Protein AF-A0A6I2RGD6-F1 (afdb_monomer_lite)

pLDDT: mean 91.8, std 6.91, range [46.91, 98.62]

Organism: Flavonifractor plautii (NCBI:txid292800)

Foldseek 3Di:
DDWDWDKAFPPDPLADPVLQVQFDQDPVDNRITIWTPVDQLTSPLVVVLSNVVSCVVVVVDDPPDDDSVVSLQLCCVSCCVVSNFDDDDQADQVAGFPDWDDLDRQWIFTQHPVRFTKIKGFLVPVVPFDDPVLVVQWDFHPCCVVVPCVVVSGITIHGPLSVLRVLLSVVVPDPSSVVSPFFPLLLSLVSCCVRPVVVQVVQQVCLVCLVVVPVCVVCVVVVHNDRRHHDPVRHSDHDPVYHNPTGRD

Structure (mmCIF, N/CA/C/O backbone):
data_AF-A0A6I2RGD6-F1
#
_entry.id   AF-A0A6I2RGD6-F1
#
loop_
_atom_site.group_PDB
_atom_site.id
_atom_site.type_symbol
_atom_site.label_atom_id
_atom_site.label_alt_id
_atom_site.label_comp_id
_atom_site.label_asym_id
_atom_site.label_entity_id
_atom_site.label_seq_id
_atom_site.pdbx_PDB_ins_code
_atom_site.Cartn_x
_atom_site.Cartn_y
_atom_site.Cartn_z
_atom_site.occupancy
_atom_site.B_iso_or_equiv
_atom_site.auth_seq_id
_atom_site.auth_comp_id
_atom_site.auth_asym_id
_atom_site.auth_atom_id
_atom_site.pdbx_PDB_model_num
ATOM 1 N N . MET A 1 1 ? 11.627 3.010 30.731 1.00 46.91 1 MET A N 1
ATOM 2 C CA . MET A 1 1 ? 10.535 3.790 30.115 1.00 46.91 1 MET A CA 1
ATOM 3 C C . MET A 1 1 ? 9.251 3.356 30.792 1.00 46.91 1 MET A C 1
ATOM 5 O O . MET A 1 1 ? 9.188 2.201 31.189 1.00 46.91 1 MET A O 1
ATOM 9 N N . ALA A 1 2 ? 8.321 4.274 31.045 1.00 57.28 2 ALA A N 1
ATOM 10 C CA . ALA A 1 2 ? 7.007 3.905 31.560 1.00 57.28 2 ALA A CA 1
ATOM 11 C C . ALA A 1 2 ? 6.174 3.387 30.384 1.00 57.28 2 ALA A C 1
ATOM 13 O O . ALA A 1 2 ? 6.170 4.019 29.331 1.00 57.28 2 ALA A O 1
ATOM 14 N N . ASP A 1 3 ? 5.527 2.242 30.554 1.00 80.44 3 ASP A N 1
ATOM 15 C CA . ASP A 1 3 ? 4.637 1.702 29.534 1.00 80.44 3 ASP A CA 1
ATOM 16 C C . ASP A 1 3 ? 3.295 2.449 29.596 1.00 80.44 3 ASP A C 1
ATOM 18 O O . ASP A 1 3 ? 2.663 2.518 30.654 1.00 80.44 3 ASP A O 1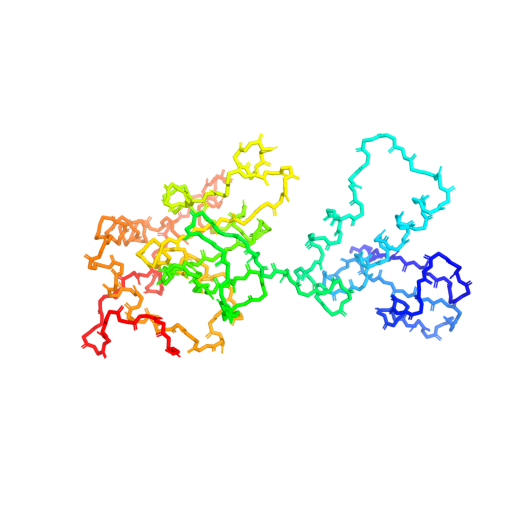
ATOM 22 N N . GLU A 1 4 ? 2.868 3.025 28.473 1.00 87.81 4 GLU A N 1
ATOM 23 C CA . GLU A 1 4 ? 1.604 3.759 28.356 1.00 87.81 4 GLU A CA 1
ATOM 24 C C . GLU A 1 4 ? 0.471 2.831 27.897 1.00 87.81 4 GLU A C 1
ATOM 26 O O . GLU A 1 4 ? 0.648 1.975 27.020 1.00 87.81 4 GLU A O 1
ATOM 31 N N . TYR A 1 5 ? -0.709 2.994 28.505 1.00 89.00 5 TYR A N 1
ATOM 32 C CA . TYR A 1 5 ? -1.876 2.153 28.250 1.00 89.00 5 TYR A CA 1
ATOM 33 C C . TYR A 1 5 ? -3.175 2.955 28.259 1.00 89.00 5 TYR A C 1
ATOM 35 O O . TYR A 1 5 ? -3.368 3.831 29.104 1.00 89.00 5 TYR A O 1
ATOM 43 N N . TYR A 1 6 ? -4.130 2.537 27.426 1.00 91.38 6 TYR A N 1
ATOM 44 C CA . TYR A 1 6 ? -5.541 2.768 27.724 1.00 91.38 6 TYR A CA 1
ATOM 45 C C . TYR A 1 6 ? -6.041 1.701 28.694 1.00 91.38 6 TYR A C 1
ATOM 47 O O . TYR A 1 6 ? -5.800 0.505 28.503 1.00 91.38 6 TYR A O 1
ATOM 55 N N . VAL A 1 7 ? -6.784 2.142 29.709 1.00 91.44 7 VAL A N 1
ATOM 56 C CA . VAL A 1 7 ? -7.497 1.276 30.652 1.00 91.44 7 VAL A CA 1
ATOM 57 C C . VAL A 1 7 ? -8.990 1.449 30.414 1.00 91.44 7 VAL A C 1
ATOM 59 O O . VAL A 1 7 ? -9.525 2.547 30.556 1.00 91.44 7 VAL A O 1
ATOM 62 N N . VAL A 1 8 ? -9.664 0.367 30.035 1.00 92.19 8 VAL A N 1
ATOM 63 C CA . VAL A 1 8 ? -11.095 0.374 29.709 1.00 92.19 8 VAL A CA 1
ATOM 64 C C . VAL A 1 8 ? -11.837 -0.554 30.658 1.00 92.19 8 VAL A C 1
ATOM 66 O O . VAL A 1 8 ? -11.525 -1.741 30.742 1.00 92.19 8 VAL A O 1
ATOM 69 N N . GLU A 1 9 ? -12.862 -0.045 31.338 1.00 92.75 9 GLU A N 1
ATOM 70 C CA . GLU A 1 9 ? -13.806 -0.893 32.070 1.00 92.75 9 GLU A CA 1
ATOM 71 C C . GLU A 1 9 ? -14.647 -1.735 31.102 1.00 92.75 9 GLU A C 1
ATOM 73 O O . GLU A 1 9 ? -15.203 -1.215 30.132 1.00 92.75 9 GLU A O 1
ATOM 78 N N . LYS A 1 10 ? -14.829 -3.028 31.392 1.00 88.56 10 LYS A N 1
ATOM 79 C CA . LYS A 1 10 ? -15.660 -3.934 30.571 1.00 88.56 10 LYS A CA 1
ATOM 80 C C . LYS A 1 10 ? -17.132 -3.518 30.487 1.00 88.56 10 LYS A C 1
ATOM 82 O O . LYS A 1 10 ? -17.842 -3.949 29.585 1.00 88.56 10 LYS A O 1
ATOM 87 N N . SER A 1 11 ? -17.600 -2.707 31.432 1.00 90.75 11 SER A N 1
ATOM 88 C CA . SER A 1 11 ? -18.943 -2.120 31.446 1.00 90.75 11 SER A CA 1
ATOM 89 C C . SER A 1 11 ? -19.058 -0.822 30.647 1.00 90.75 11 SER A C 1
ATOM 91 O O . SER A 1 11 ? -20.161 -0.283 30.556 1.00 90.75 11 SER A O 1
ATOM 93 N N . SER A 1 12 ? -17.957 -0.298 30.096 1.00 90.38 12 SER A N 1
ATOM 94 C CA . SER A 1 12 ? -17.958 0.989 29.403 1.00 90.38 12 SER A CA 1
ATOM 95 C C . SER A 1 12 ? -18.920 0.974 28.209 1.00 90.38 12 SER A C 1
ATOM 97 O O . SER A 1 12 ? -18.769 0.137 27.317 1.00 90.38 12 SER A O 1
ATOM 99 N N . PRO A 1 13 ? -19.880 1.916 28.137 1.00 89.88 13 PRO A N 1
ATOM 100 C CA . PRO A 1 13 ? -20.777 2.032 26.992 1.00 89.88 13 PRO A CA 1
ATOM 101 C C . PRO A 1 13 ? -20.092 2.660 25.769 1.00 89.88 13 PRO A C 1
ATOM 103 O O . PRO A 1 13 ? -20.661 2.643 24.679 1.00 89.88 13 PRO A O 1
ATOM 106 N N . ALA A 1 14 ? -18.895 3.233 25.943 1.00 91.56 14 ALA A N 1
ATOM 107 C CA . ALA A 1 14 ? -18.174 3.920 24.877 1.00 91.56 14 ALA A CA 1
ATOM 108 C C . ALA A 1 14 ? -17.439 2.972 23.927 1.00 91.56 14 ALA A C 1
ATOM 110 O O . ALA A 1 14 ? -17.195 3.338 22.783 1.00 91.56 14 ALA A O 1
ATOM 111 N N . ILE A 1 15 ? -17.110 1.762 24.386 1.00 94.62 15 ILE A N 1
ATOM 112 C CA . ILE A 1 15 ? -16.295 0.800 23.645 1.00 94.62 15 ILE A CA 1
ATOM 113 C C . ILE A 1 15 ? -17.162 -0.401 23.265 1.00 94.62 15 ILE A C 1
ATOM 115 O O . ILE A 1 15 ? -17.870 -0.960 24.102 1.00 94.62 15 ILE A O 1
ATOM 119 N N . SER A 1 16 ? -17.130 -0.816 21.998 1.00 93.00 16 SER A N 1
ATOM 120 C CA . SER A 1 16 ? -17.898 -1.984 21.559 1.00 93.00 16 SER A CA 1
ATOM 121 C C . SER A 1 16 ? -17.327 -3.303 22.090 1.00 93.00 16 SER A C 1
ATOM 123 O O . SER A 1 16 ? -16.141 -3.422 22.395 1.00 93.00 16 SER A O 1
ATOM 125 N N . LYS A 1 17 ? -18.169 -4.345 22.122 1.00 91.81 17 LYS A N 1
ATOM 126 C CA . LYS A 1 17 ? -17.736 -5.713 22.464 1.00 91.81 17 LYS A CA 1
ATOM 127 C C . LYS A 1 17 ? -16.651 -6.243 21.524 1.00 91.81 17 LYS A C 1
ATOM 129 O O . LYS A 1 17 ? -15.812 -7.024 21.952 1.00 91.81 17 LYS A O 1
ATOM 134 N N . GLU A 1 18 ? -16.694 -5.831 20.262 1.00 92.50 18 GLU A N 1
ATOM 135 C CA . GLU A 1 18 ? -15.702 -6.196 19.255 1.00 92.50 18 GLU A CA 1
ATOM 136 C C . GLU A 1 18 ? -14.343 -5.569 19.579 1.00 92.50 18 GLU A C 1
ATOM 138 O O . GLU A 1 18 ? -13.354 -6.286 19.681 1.00 92.50 18 GLU A O 1
ATOM 143 N N . ALA A 1 19 ? -14.304 -4.264 19.868 1.00 92.00 19 ALA A N 1
ATOM 144 C CA . ALA A 1 19 ? -13.082 -3.578 20.289 1.00 92.00 19 ALA A CA 1
ATOM 145 C C . ALA A 1 19 ? -12.515 -4.139 21.607 1.00 92.00 19 ALA A C 1
ATOM 147 O O . ALA A 1 19 ? -11.300 -4.263 21.763 1.00 92.00 19 ALA A O 1
ATOM 148 N N . MET A 1 20 ? -13.388 -4.561 22.531 1.00 92.31 20 MET A N 1
ATOM 149 C CA . MET A 1 20 ? -12.976 -5.195 23.789 1.00 92.31 20 MET A CA 1
ATOM 150 C C . MET A 1 20 ? -12.187 -6.499 23.601 1.00 92.31 20 MET A C 1
ATOM 152 O O . MET A 1 20 ? -11.398 -6.857 24.475 1.00 92.31 20 MET A O 1
ATOM 156 N N . ALA A 1 21 ? -12.356 -7.201 22.477 1.00 90.75 21 ALA A N 1
ATOM 157 C CA . ALA A 1 21 ? -11.623 -8.437 22.198 1.00 90.75 21 ALA A CA 1
ATOM 158 C C . ALA A 1 21 ? -10.109 -8.216 22.005 1.00 90.75 21 ALA A C 1
ATOM 160 O O . ALA A 1 21 ? -9.332 -9.160 22.133 1.00 90.75 21 ALA A O 1
ATOM 161 N N . TYR A 1 22 ? -9.685 -6.977 21.739 1.00 89.75 22 TYR A N 1
ATOM 162 C CA . TYR A 1 22 ? -8.284 -6.620 21.494 1.00 89.75 22 TYR A CA 1
ATOM 163 C C . TYR A 1 22 ? -7.520 -6.233 22.770 1.00 89.75 22 TYR A C 1
ATOM 165 O O . TYR A 1 22 ? -6.304 -6.027 22.720 1.00 89.75 22 TYR A O 1
ATOM 173 N N . GLY A 1 23 ? -8.214 -6.132 23.908 1.00 87.62 23 GLY A N 1
ATOM 174 C CA . GLY A 1 23 ? -7.624 -5.779 25.195 1.00 87.62 23 GLY A CA 1
ATOM 175 C C . GLY A 1 23 ? -7.047 -6.984 25.932 1.00 87.62 23 GLY A C 1
ATOM 176 O O . GLY A 1 23 ? -7.576 -8.094 25.861 1.00 87.62 23 GLY A O 1
ATOM 177 N N . ARG A 1 24 ? -5.975 -6.770 26.698 1.00 87.50 24 ARG A N 1
ATOM 178 C CA . ARG A 1 24 ? -5.442 -7.782 27.620 1.00 87.50 24 ARG A CA 1
ATOM 179 C C . ARG A 1 24 ? -6.053 -7.598 29.001 1.00 87.50 24 ARG A C 1
ATOM 181 O O . ARG A 1 24 ? -6.102 -6.489 29.524 1.00 87.50 24 ARG A O 1
ATOM 188 N N . MET A 1 25 ? -6.510 -8.689 29.600 1.00 85.56 25 MET A N 1
ATOM 189 C CA . MET A 1 25 ? -6.990 -8.673 30.978 1.00 85.56 25 MET A CA 1
ATOM 190 C C . MET A 1 25 ? -5.786 -8.756 31.929 1.00 85.56 25 MET A C 1
ATOM 192 O O . MET A 1 25 ? -4.991 -9.686 31.776 1.00 85.56 25 MET A O 1
ATOM 196 N N . PRO A 1 26 ? -5.628 -7.825 32.884 1.00 83.06 26 PRO A N 1
ATOM 197 C CA . PRO A 1 26 ? -4.592 -7.942 33.900 1.00 83.06 26 PRO A CA 1
ATOM 198 C C . PRO A 1 26 ? -4.940 -9.050 34.901 1.00 83.06 26 PRO A C 1
ATOM 200 O O . PRO A 1 26 ? -6.114 -9.342 35.137 1.00 83.06 26 PRO A O 1
ATOM 203 N N . GLU A 1 27 ? -3.920 -9.654 35.510 1.00 79.06 27 GLU A N 1
ATOM 204 C CA . GLU A 1 27 ? -4.102 -10.708 36.523 1.00 79.06 27 GLU A CA 1
ATOM 205 C C . GLU A 1 27 ? -4.781 -10.179 37.799 1.00 79.06 27 GLU A C 1
ATOM 207 O O . GLU A 1 27 ? -5.481 -10.915 38.492 1.00 79.06 27 GLU A O 1
ATOM 212 N N . GLU A 1 28 ? -4.605 -8.889 38.080 1.00 79.19 28 GLU A N 1
ATOM 213 C CA . GLU A 1 28 ? -5.002 -8.236 39.330 1.00 79.19 28 GLU A CA 1
ATOM 214 C C . GLU A 1 28 ? -6.469 -7.773 39.342 1.00 79.19 28 GLU A C 1
ATOM 216 O O . GLU A 1 28 ? -7.106 -7.779 40.395 1.00 79.19 28 GLU A O 1
ATOM 221 N N . ASP A 1 29 ? -7.032 -7.392 38.187 1.00 80.56 29 ASP A N 1
ATOM 222 C CA . ASP A 1 29 ? -8.422 -6.929 38.089 1.00 80.56 29 ASP A CA 1
ATOM 223 C C . ASP A 1 29 ? -9.096 -7.361 36.779 1.00 80.56 29 ASP A C 1
ATOM 225 O O . ASP A 1 29 ? -8.886 -6.808 35.700 1.00 80.56 29 ASP A O 1
ATOM 229 N N . SER A 1 30 ? -10.005 -8.328 36.897 1.00 82.44 30 SER A N 1
ATOM 230 C CA . SER A 1 30 ? -10.768 -8.856 35.762 1.00 82.44 30 SER A CA 1
ATOM 231 C C . SER A 1 30 ? -11.837 -7.902 35.207 1.00 82.44 30 SER A C 1
ATOM 233 O O . SER A 1 30 ? -12.466 -8.231 34.193 1.00 82.44 30 SER A O 1
ATOM 235 N N . ARG A 1 31 ? -12.077 -6.742 35.834 1.00 88.12 31 ARG A N 1
ATOM 236 C CA . ARG A 1 31 ? -13.092 -5.757 35.409 1.00 88.12 31 ARG A CA 1
ATOM 237 C C . ARG A 1 31 ? -12.592 -4.805 34.329 1.00 88.12 31 ARG A C 1
ATOM 239 O O . ARG A 1 31 ? -13.417 -4.185 33.655 1.00 88.12 31 ARG A O 1
ATOM 246 N N . VAL A 1 32 ? -11.278 -4.710 34.144 1.00 91.25 32 VAL A N 1
ATOM 247 C CA . VAL A 1 32 ? -10.648 -3.795 33.188 1.00 91.25 32 VAL A CA 1
ATOM 248 C C . VAL A 1 32 ? -9.906 -4.545 32.086 1.00 91.25 32 VAL A C 1
ATOM 250 O O . VAL A 1 32 ? -9.603 -5.736 32.192 1.00 91.25 32 VAL A O 1
ATOM 253 N N . LEU A 1 33 ? -9.649 -3.835 30.995 1.00 91.69 33 LEU A N 1
ATOM 254 C CA . LEU A 1 33 ? -8.869 -4.277 29.850 1.00 91.69 33 LEU A CA 1
ATOM 255 C C . LEU A 1 33 ? -7.784 -3.240 29.563 1.00 91.69 33 LEU A C 1
ATOM 257 O O . LEU A 1 33 ? -8.055 -2.038 29.582 1.00 91.69 33 LEU A O 1
ATOM 261 N N . LEU A 1 34 ? -6.575 -3.723 29.294 1.00 91.12 34 LEU A N 1
ATOM 262 C CA . LEU A 1 34 ? -5.394 -2.919 29.004 1.00 91.12 34 LEU A CA 1
ATOM 263 C C . LEU A 1 34 ? -5.066 -2.962 27.511 1.00 91.12 34 LEU A C 1
ATOM 265 O O . LEU A 1 34 ? -5.046 -4.037 26.903 1.00 91.12 34 LEU A O 1
ATOM 269 N N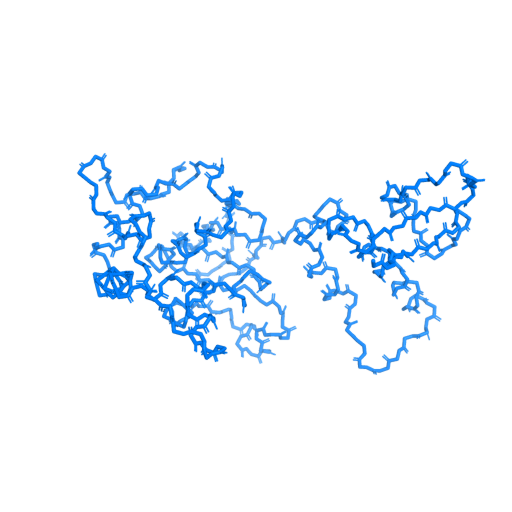 . TYR A 1 35 ? -4.747 -1.799 26.946 1.00 90.88 35 TYR A N 1
ATOM 270 C CA . TYR A 1 35 ? -4.338 -1.637 25.550 1.00 90.88 35 TYR A CA 1
ATOM 271 C C . TYR A 1 35 ? -3.026 -0.865 25.518 1.00 90.88 35 TYR A C 1
ATOM 273 O O . TYR A 1 35 ? -3.004 0.326 25.817 1.00 90.88 35 TYR A O 1
ATOM 281 N N . SER A 1 36 ? -1.934 -1.568 25.220 1.00 88.19 36 SER A N 1
ATOM 282 C CA . SER A 1 36 ? -0.585 -0.998 25.222 1.00 88.19 36 SER A CA 1
ATOM 283 C C . SER A 1 36 ? -0.342 -0.123 24.001 1.00 88.19 36 SER A C 1
ATOM 285 O O . SER A 1 36 ? -0.694 -0.520 22.891 1.00 88.19 36 SER A O 1
ATOM 287 N N . PHE A 1 37 ? 0.332 1.003 24.213 1.00 86.50 37 PHE A N 1
ATOM 288 C CA . PHE A 1 37 ? 0.834 1.876 23.151 1.00 86.50 37 PHE A CA 1
ATOM 289 C C . PHE A 1 37 ? 2.129 1.337 22.526 1.00 86.50 37 PHE A C 1
ATOM 291 O O . PHE A 1 37 ? 2.473 1.701 21.408 1.00 86.50 37 PHE A O 1
ATOM 298 N N . ALA A 1 38 ? 2.841 0.442 23.220 1.00 81.75 38 ALA A N 1
ATOM 299 C CA . ALA A 1 38 ? 4.113 -0.109 22.751 1.00 81.75 38 ALA A CA 1
ATOM 300 C C . ALA A 1 38 ? 3.956 -1.101 21.584 1.00 81.75 38 ALA A C 1
ATOM 302 O O . ALA A 1 38 ? 4.928 -1.423 20.905 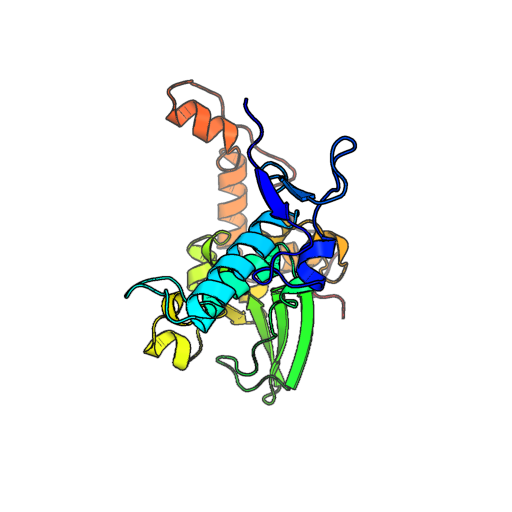1.00 81.75 38 ALA A O 1
ATOM 303 N N . GLU A 1 39 ? 2.747 -1.614 21.352 1.00 76.56 39 GLU A N 1
ATOM 304 C CA . GLU A 1 39 ? 2.473 -2.587 20.299 1.00 76.56 39 GLU A CA 1
ATOM 305 C C . GLU A 1 39 ? 1.574 -1.945 19.221 1.00 76.56 39 GLU A C 1
ATOM 307 O O . GLU A 1 39 ? 0.355 -1.921 19.361 1.00 76.56 39 GLU A O 1
ATOM 312 N N . GLU A 1 40 ? 2.162 -1.455 18.120 1.00 69.50 40 GLU A N 1
ATOM 313 C CA . GLU A 1 40 ? 1.446 -0.710 17.056 1.00 69.50 40 GLU A CA 1
ATOM 314 C C . GLU A 1 40 ? 0.267 -1.454 16.410 1.00 69.50 40 GLU A C 1
ATOM 316 O O . GLU A 1 40 ? -0.662 -0.819 15.914 1.00 69.50 40 GLU A O 1
ATOM 321 N N . ARG A 1 41 ? 0.315 -2.793 16.404 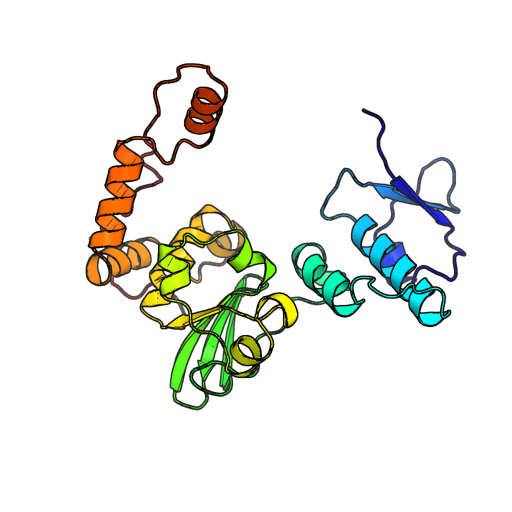1.00 71.25 41 ARG A N 1
ATOM 322 C CA . ARG A 1 41 ? -0.753 -3.682 15.912 1.00 71.25 41 ARG A CA 1
ATOM 323 C C . ARG A 1 41 ? -1.672 -4.184 17.032 1.00 71.25 41 ARG A C 1
ATOM 325 O O . ARG A 1 41 ? -2.319 -5.221 16.886 1.00 71.25 41 ARG A O 1
ATOM 332 N N . ARG A 1 42 ? -1.691 -3.534 18.198 1.00 78.62 42 ARG A N 1
ATOM 333 C CA . ARG A 1 42 ? -2.652 -3.816 19.277 1.00 78.62 42 ARG A CA 1
ATOM 334 C C . ARG A 1 42 ? -3.719 -2.743 19.330 1.00 78.62 42 ARG A C 1
ATOM 336 O O . ARG A 1 42 ? -3.544 -1.626 18.867 1.00 78.62 42 ARG A O 1
ATOM 343 N N . GLY A 1 43 ? -4.826 -3.093 19.979 1.00 86.00 43 GLY A N 1
ATOM 344 C CA . GLY A 1 43 ? -6.076 -2.354 19.875 1.00 86.00 43 GLY A CA 1
ATOM 345 C C . GLY A 1 43 ? -6.102 -0.942 20.458 1.00 86.00 43 GLY A C 1
ATOM 346 O O . GLY A 1 43 ? -7.197 -0.412 20.562 1.00 86.00 43 GLY A O 1
ATOM 347 N N . TYR A 1 44 ? -4.987 -0.309 20.842 1.00 90.19 44 TYR A N 1
ATOM 348 C CA . TYR A 1 44 ? -5.038 1.072 21.339 1.00 90.19 44 TYR A CA 1
ATOM 349 C C . TYR A 1 44 ? -5.589 2.023 20.260 1.00 90.19 44 TYR A C 1
ATOM 351 O O . TYR A 1 44 ? -6.476 2.813 20.563 1.00 90.19 44 TYR A O 1
ATOM 359 N N . LYS A 1 45 ? -5.191 1.847 18.990 1.00 91.06 45 LYS A N 1
ATOM 360 C CA . LYS A 1 45 ? -5.732 2.592 17.838 1.00 91.06 45 LYS A CA 1
ATOM 361 C C . LYS A 1 45 ? -7.235 2.345 17.629 1.00 91.06 45 LYS A C 1
ATOM 363 O O . LYS A 1 45 ? -7.992 3.253 17.290 1.00 91.06 45 LYS A O 1
ATOM 368 N N . ILE A 1 46 ? -7.693 1.115 17.892 1.00 94.00 46 ILE A N 1
ATOM 369 C CA . ILE A 1 46 ? -9.124 0.763 17.891 1.00 94.00 46 ILE A CA 1
ATOM 370 C C . ILE A 1 46 ? -9.854 1.504 19.021 1.00 94.00 46 ILE A C 1
ATOM 372 O O . ILE A 1 46 ? -10.952 2.020 18.814 1.00 94.00 46 ILE A O 1
ATOM 376 N N . ILE A 1 47 ? -9.247 1.591 20.208 1.00 93.75 47 ILE A N 1
ATOM 377 C CA . ILE A 1 47 ? -9.813 2.319 21.348 1.00 93.75 47 ILE A CA 1
ATOM 378 C C . ILE A 1 47 ? -9.874 3.825 21.084 1.00 93.75 47 ILE A C 1
ATOM 380 O O . ILE A 1 47 ? -10.909 4.427 21.369 1.00 93.75 47 ILE A O 1
ATOM 384 N N . GLU A 1 48 ? -8.845 4.431 20.490 1.00 91.56 48 GLU A N 1
ATOM 385 C CA . GLU A 1 48 ? -8.877 5.843 20.077 1.00 91.56 48 GLU A CA 1
ATOM 386 C C . GLU A 1 48 ? -10.044 6.119 19.124 1.00 91.56 48 GLU A C 1
ATOM 388 O O . GLU A 1 48 ? -10.828 7.048 19.344 1.00 91.56 48 GLU A O 1
ATOM 393 N N . TYR A 1 49 ? -10.223 5.259 18.116 1.00 93.31 49 TYR A N 1
ATOM 394 C CA . TYR A 1 49 ? -11.358 5.345 17.202 1.00 93.31 49 TYR A CA 1
ATOM 395 C C . TYR A 1 49 ? -12.706 5.205 17.923 1.00 93.31 49 TYR A C 1
ATOM 397 O O . TYR A 1 49 ? -13.628 5.971 17.654 1.00 93.31 49 TYR A O 1
ATOM 405 N N . GLU A 1 50 ? -12.850 4.248 18.840 1.00 94.50 50 GLU A N 1
ATOM 406 C CA . GLU A 1 50 ? -14.088 4.012 19.594 1.00 94.50 50 GLU A CA 1
ATOM 407 C C . GLU A 1 50 ? -14.459 5.189 20.503 1.00 94.50 50 GLU A C 1
ATOM 409 O O . GLU A 1 50 ? -15.615 5.624 20.514 1.00 94.50 50 GLU A O 1
ATOM 414 N N . ILE A 1 51 ? -13.476 5.756 21.207 1.00 91.94 51 ILE A N 1
ATOM 415 C CA . ILE A 1 51 ? -13.652 6.965 22.020 1.00 91.94 51 ILE A CA 1
ATOM 416 C C . ILE A 1 51 ? -14.140 8.110 21.133 1.00 91.94 51 ILE A C 1
ATOM 418 O O . ILE A 1 51 ? -15.137 8.763 21.455 1.00 91.94 51 ILE A O 1
ATOM 422 N N . TYR A 1 52 ? -13.488 8.321 19.990 1.00 90.75 52 TYR A N 1
ATOM 423 C CA . TYR A 1 52 ? -13.868 9.380 19.064 1.00 90.75 52 TYR A CA 1
ATOM 424 C C . TYR A 1 52 ? -15.260 9.145 18.458 1.00 90.75 52 TYR A C 1
ATOM 426 O O . TYR A 1 52 ? -16.105 10.042 18.417 1.00 90.75 52 TYR A O 1
ATOM 434 N N . ARG A 1 53 ? -15.573 7.902 18.081 1.00 92.75 53 ARG A N 1
ATOM 435 C CA . ARG A 1 53 ? -16.895 7.495 17.587 1.00 92.75 53 ARG A CA 1
ATOM 436 C C . ARG A 1 53 ? -17.984 7.767 18.614 1.00 92.75 53 ARG A C 1
ATOM 438 O O . ARG A 1 53 ? -19.073 8.218 18.250 1.00 92.75 53 ARG A O 1
ATOM 445 N N . TYR A 1 54 ? -17.708 7.497 19.885 1.00 92.56 54 TYR A N 1
ATOM 446 C CA . TYR A 1 54 ? -18.624 7.797 20.975 1.00 92.56 54 TYR A CA 1
ATOM 447 C C . TYR A 1 54 ? -18.844 9.307 21.125 1.00 92.56 54 TYR A C 1
ATOM 449 O O . TYR A 1 54 ? -19.998 9.733 21.197 1.00 92.56 54 TYR A O 1
ATOM 457 N N . GLN A 1 55 ? -17.782 10.118 21.106 1.00 90.38 55 GLN A N 1
ATOM 458 C CA . GLN A 1 55 ? -17.874 11.583 21.186 1.00 90.38 55 GLN A CA 1
ATOM 459 C C . GLN A 1 55 ? -18.734 12.165 20.058 1.00 90.38 55 GLN A C 1
ATOM 461 O O . GLN A 1 55 ? -19.652 12.942 20.329 1.00 90.38 55 GLN A O 1
ATOM 466 N N . VAL A 1 56 ? -18.506 11.730 18.814 1.00 89.50 56 VAL A N 1
ATOM 467 C CA . VAL A 1 56 ? -19.290 12.162 17.645 1.00 89.50 56 VAL A CA 1
ATOM 468 C C . VAL A 1 56 ? -20.769 11.806 17.810 1.00 89.50 56 VAL A C 1
ATOM 470 O O . VAL A 1 56 ? -21.634 12.660 17.622 1.00 89.50 56 VAL A O 1
ATOM 473 N N . ARG A 1 57 ? -21.085 10.573 18.232 1.00 90.81 57 ARG A N 1
ATOM 474 C CA . ARG A 1 57 ? -22.477 10.124 18.446 1.00 90.81 57 ARG A CA 1
ATOM 475 C C . ARG A 1 57 ? -23.221 10.900 19.533 1.00 90.81 57 ARG A C 1
ATOM 477 O O . ARG A 1 57 ? -24.447 10.939 19.500 1.00 90.81 57 ARG A O 1
ATOM 484 N N . HIS A 1 58 ? -22.498 11.497 20.476 1.00 90.06 58 HIS A N 1
ATOM 485 C CA . HIS A 1 58 ? -23.069 12.257 21.589 1.00 90.06 58 HIS A CA 1
ATOM 486 C C . HIS A 1 58 ? -22.945 13.777 21.409 1.00 90.06 58 HIS A C 1
ATOM 488 O O . HIS A 1 58 ? -23.259 14.520 22.336 1.00 90.06 58 HIS A O 1
ATOM 494 N N . GLY A 1 59 ? -22.508 14.252 20.236 1.00 87.12 59 GLY A N 1
ATOM 495 C CA . GLY A 1 59 ? -22.404 15.685 19.944 1.00 87.12 59 GLY A CA 1
ATOM 496 C C . GLY A 1 59 ? -21.298 16.409 20.719 1.00 87.12 59 GLY A C 1
ATOM 497 O O . GLY A 1 59 ? -21.420 17.602 20.969 1.00 87.12 59 GLY A O 1
ATOM 498 N N . ILE A 1 60 ? -20.240 15.698 21.122 1.00 83.62 60 ILE A N 1
ATOM 499 C CA . ILE A 1 60 ? -19.102 16.229 21.904 1.00 83.62 60 ILE A CA 1
ATOM 500 C C . ILE A 1 60 ? -17.936 16.644 20.972 1.00 83.62 60 ILE A C 1
ATOM 502 O O . ILE A 1 60 ? -16.830 16.920 21.422 1.00 83.62 60 ILE A O 1
ATOM 506 N N . TYR A 1 61 ? -18.157 16.668 19.656 1.00 73.50 61 TYR A N 1
ATOM 507 C CA . TYR A 1 61 ? -17.114 16.947 18.669 1.00 73.50 61 TYR A CA 1
ATOM 508 C C . TYR A 1 61 ? -16.811 18.450 18.563 1.00 73.50 61 TYR A C 1
ATOM 510 O O . TYR A 1 61 ? -17.712 19.285 18.657 1.00 73.50 61 TYR A O 1
ATOM 518 N N . ALA A 1 62 ? -15.537 18.789 18.360 1.00 64.38 62 ALA A N 1
ATOM 519 C CA . ALA A 1 62 ? -15.090 20.159 18.114 1.00 64.38 62 ALA A CA 1
ATOM 520 C C . ALA A 1 62 ? -14.910 20.411 16.608 1.00 64.38 62 ALA A C 1
ATOM 522 O O . ALA A 1 62 ? -14.513 19.510 15.865 1.00 64.38 62 ALA A O 1
ATOM 523 N N . ASP A 1 63 ? -15.166 21.643 16.164 1.00 64.00 63 ASP A N 1
ATOM 524 C CA . ASP A 1 63 ? -14.915 22.051 14.779 1.00 64.00 63 ASP A CA 1
ATOM 525 C C . ASP A 1 63 ? -13.430 21.865 14.418 1.00 64.00 63 ASP A C 1
ATOM 527 O O . ASP A 1 63 ? -12.538 22.281 15.160 1.00 64.00 63 ASP A O 1
ATOM 531 N N . GLY A 1 64 ? -13.165 21.240 13.265 1.00 66.94 64 GLY A N 1
ATOM 532 C CA . GLY A 1 64 ? -11.810 21.008 12.746 1.00 66.94 64 GLY A CA 1
ATOM 533 C C . GLY A 1 64 ? -11.144 19.692 13.168 1.00 66.94 64 GLY A C 1
ATOM 534 O O . GLY A 1 64 ? -9.986 19.475 12.819 1.00 66.94 64 GLY A O 1
ATOM 535 N N . GLN A 1 65 ? -11.837 18.804 13.890 1.00 69.31 65 GLN A N 1
ATOM 536 C CA . GLN A 1 65 ? -11.321 17.459 14.170 1.00 69.31 65 GLN A CA 1
ATOM 537 C C . GLN A 1 65 ? -11.380 16.550 12.930 1.00 69.31 65 GLN A C 1
ATOM 539 O O . GLN A 1 65 ? -12.338 16.591 12.157 1.00 69.31 65 GLN A O 1
ATOM 544 N N . THR A 1 66 ? -10.359 15.701 12.771 1.00 79.88 66 THR A N 1
ATOM 545 C CA . THR A 1 66 ? -10.263 14.665 11.730 1.00 79.88 66 THR A CA 1
ATOM 546 C C . THR A 1 66 ? -11.525 13.807 11.685 1.00 79.88 66 THR A C 1
ATOM 548 O O . THR A 1 66 ? -12.072 13.441 12.727 1.00 79.88 66 THR A O 1
ATOM 551 N N . SER A 1 67 ? -12.024 13.462 10.498 1.00 87.44 67 SER A N 1
ATOM 552 C CA . SER A 1 67 ? -13.275 12.711 10.415 1.00 87.44 67 SER A CA 1
ATOM 553 C C . SER A 1 67 ? -13.101 11.261 10.895 1.00 87.44 67 SER A C 1
ATOM 555 O O . SER A 1 67 ? -12.012 10.686 10.842 1.00 87.44 67 SER A O 1
ATOM 557 N N . LEU A 1 68 ? -14.198 10.622 11.326 1.00 90.25 68 LEU A N 1
ATOM 558 C CA . LEU A 1 68 ? -14.193 9.185 11.649 1.00 90.25 68 LEU A CA 1
ATOM 559 C C . LEU A 1 68 ? -13.728 8.331 10.464 1.00 90.25 68 LEU A C 1
ATOM 561 O O . LEU A 1 68 ? -13.131 7.277 10.673 1.00 90.25 68 LEU A O 1
ATOM 565 N N . ARG A 1 69 ? -14.025 8.781 9.238 1.00 90.94 69 ARG A N 1
ATOM 566 C CA . ARG A 1 69 ? -13.590 8.127 8.005 1.00 90.94 69 ARG A CA 1
ATOM 567 C C . ARG A 1 69 ? -12.070 8.121 7.925 1.00 90.94 69 ARG A C 1
ATOM 569 O O . ARG A 1 69 ? -11.508 7.058 7.704 1.00 90.94 69 ARG A O 1
ATOM 576 N N . ASP A 1 70 ? -11.425 9.263 8.136 1.00 90.81 70 ASP A N 1
ATOM 577 C CA . ASP A 1 70 ? -9.976 9.377 7.951 1.00 90.81 70 ASP A CA 1
ATOM 578 C C . ASP A 1 70 ? -9.232 8.577 9.026 1.00 90.81 70 ASP A C 1
ATOM 580 O O . ASP A 1 70 ? -8.309 7.831 8.708 1.00 90.81 70 ASP A O 1
ATOM 584 N N . ILE A 1 71 ? -9.695 8.632 10.285 1.00 91.69 71 ILE A N 1
ATOM 585 C CA . ILE A 1 71 ? -9.135 7.806 11.368 1.00 91.69 71 ILE A CA 1
ATOM 586 C C . ILE A 1 71 ? -9.261 6.324 11.021 1.00 91.69 71 ILE A C 1
ATOM 588 O O . ILE A 1 71 ? -8.281 5.591 11.127 1.00 91.69 71 ILE A O 1
ATOM 592 N N . ALA A 1 72 ? -10.446 5.869 10.603 1.00 93.50 72 ALA A N 1
ATOM 593 C CA . ALA A 1 72 ? -10.625 4.477 10.204 1.00 93.50 72 ALA A CA 1
ATOM 594 C C . ALA A 1 72 ? -9.670 4.117 9.061 1.00 93.50 72 ALA A C 1
ATOM 596 O O . ALA A 1 72 ? -8.978 3.112 9.154 1.00 93.50 72 ALA A O 1
ATOM 597 N N . PHE A 1 73 ? -9.579 4.970 8.040 1.00 93.44 73 PHE A N 1
ATOM 598 C CA . PHE A 1 73 ? -8.810 4.732 6.825 1.00 93.44 73 PHE A CA 1
ATOM 599 C C . PHE A 1 73 ? -7.305 4.540 7.074 1.00 93.44 73 PHE A C 1
ATOM 601 O O . PHE A 1 73 ? -6.727 3.589 6.554 1.00 93.44 73 PHE A O 1
ATOM 608 N N . TYR A 1 74 ? -6.663 5.353 7.920 1.00 90.62 74 TYR A N 1
ATOM 609 C CA . TYR A 1 74 ? -5.262 5.107 8.312 1.00 90.62 74 TYR A CA 1
ATOM 610 C C . TYR A 1 74 ? -5.096 3.818 9.128 1.00 90.62 74 TYR A C 1
ATOM 612 O O . TYR A 1 74 ? -4.072 3.146 9.050 1.00 90.62 74 TYR A O 1
ATOM 620 N N . ASN A 1 75 ? -6.113 3.434 9.897 1.00 92.56 75 ASN A N 1
ATOM 621 C CA . ASN A 1 75 ? -6.059 2.242 10.735 1.00 92.56 75 ASN A CA 1
ATOM 622 C C . ASN A 1 75 ? -6.401 0.936 10.002 1.00 92.56 75 ASN A C 1
ATOM 624 O O . ASN A 1 75 ? -6.188 -0.136 10.569 1.00 92.56 75 ASN A O 1
ATOM 628 N N . MET A 1 76 ? -6.852 0.996 8.744 1.00 94.38 76 MET A N 1
ATOM 629 C CA . MET A 1 76 ? -7.056 -0.186 7.889 1.00 94.38 76 MET A CA 1
ATOM 630 C C . MET A 1 76 ? -5.741 -0.909 7.561 1.00 94.38 76 MET A C 1
ATOM 632 O O . MET A 1 76 ? -5.769 -2.095 7.239 1.00 94.38 76 MET A O 1
ATOM 636 N N . GLU A 1 77 ? -4.595 -0.229 7.651 1.00 89.25 77 GLU A N 1
ATOM 637 C CA . GLU A 1 77 ? -3.270 -0.845 7.510 1.00 89.25 77 GLU A CA 1
ATOM 638 C C . GLU A 1 77 ? -2.930 -1.737 8.713 1.00 89.25 77 GLU A C 1
ATOM 640 O O . GLU A 1 77 ? -2.487 -2.874 8.553 1.00 89.25 77 GLU A O 1
ATOM 645 N N . TYR A 1 78 ? -3.168 -1.230 9.926 1.00 88.81 78 TYR A N 1
ATOM 646 C CA . TYR A 1 78 ? -2.783 -1.900 11.170 1.00 88.81 78 TYR A CA 1
ATOM 647 C C . TYR A 1 78 ? -3.816 -2.922 11.650 1.00 88.81 78 TYR A C 1
ATOM 649 O O . TYR A 1 78 ? -3.432 -3.937 12.229 1.00 88.81 78 TYR A O 1
ATOM 657 N N . HIS A 1 79 ? -5.100 -2.634 11.422 1.00 91.56 79 HIS A N 1
ATOM 658 C CA . HIS A 1 79 ? -6.243 -3.408 11.907 1.00 91.56 79 HIS A CA 1
ATOM 659 C C . HIS A 1 79 ? -7.305 -3.654 10.816 1.00 91.56 79 HIS A C 1
ATOM 661 O O . HIS A 1 79 ? -8.483 -3.310 11.007 1.00 91.56 79 HIS A O 1
ATOM 667 N N . PRO A 1 80 ? -6.940 -4.253 9.664 1.00 93.19 80 PRO A N 1
ATOM 668 C CA . PRO A 1 80 ? -7.903 -4.590 8.615 1.00 93.19 80 PRO A CA 1
ATOM 669 C C . PRO A 1 80 ? -8.995 -5.560 9.093 1.00 93.19 80 PRO A C 1
ATOM 671 O O . PRO A 1 80 ? -10.081 -5.598 8.522 1.00 93.19 80 PRO A O 1
ATOM 674 N N . GLU A 1 81 ? -8.749 -6.331 10.151 1.00 92.69 81 GLU A N 1
ATOM 675 C CA . GLU A 1 81 ? -9.727 -7.222 10.779 1.00 92.69 81 GLU A CA 1
ATOM 676 C C . GLU A 1 81 ? -10.861 -6.484 11.510 1.00 92.69 81 GLU A C 1
ATOM 678 O O . GLU A 1 81 ? -11.931 -7.061 11.688 1.00 92.69 81 GLU A O 1
ATOM 683 N N . TYR A 1 82 ? -10.636 -5.230 11.923 1.00 94.44 82 TYR A N 1
ATOM 684 C CA . TYR A 1 82 ? -11.621 -4.401 12.625 1.00 94.44 82 TYR A CA 1
ATOM 685 C C . TYR A 1 82 ? -12.209 -3.322 11.704 1.00 94.44 82 TYR A C 1
ATOM 687 O O . TYR A 1 82 ? -13.421 -3.116 11.673 1.00 94.44 82 TYR A O 1
ATOM 695 N N . PHE A 1 83 ? -11.369 -2.637 10.920 1.00 94.75 83 PHE A N 1
ATOM 696 C CA . PHE A 1 83 ? -11.807 -1.560 10.019 1.00 94.75 83 PHE A CA 1
ATOM 697 C C . PHE A 1 83 ? -12.189 -2.042 8.612 1.00 94.75 83 PHE A C 1
ATOM 699 O O . PHE A 1 83 ? -12.771 -1.282 7.837 1.00 94.75 83 PHE A O 1
ATOM 706 N N . GLY A 1 84 ? -11.892 -3.301 8.287 1.00 95.00 84 GLY A N 1
ATOM 707 C CA . GLY A 1 84 ? -11.898 -3.819 6.922 1.00 95.00 84 GLY A CA 1
ATOM 708 C C . GLY A 1 84 ? -10.570 -3.538 6.200 1.00 95.00 84 GLY A C 1
ATOM 709 O O . GLY A 1 84 ? -9.863 -2.592 6.553 1.00 95.00 84 GLY A O 1
ATOM 710 N N . PRO A 1 85 ? -10.209 -4.341 5.181 1.00 95.81 85 PRO A N 1
ATOM 711 C CA . PRO A 1 85 ? -9.091 -4.031 4.296 1.00 95.81 85 PRO A CA 1
ATOM 712 C C . PRO A 1 85 ? -9.436 -2.844 3.395 1.00 95.81 85 PRO A C 1
ATOM 714 O O . PRO A 1 85 ? -10.616 -2.567 3.146 1.00 95.81 85 PRO A O 1
ATOM 717 N N . TYR A 1 86 ? -8.417 -2.160 2.877 1.00 96.56 86 TYR A N 1
ATOM 718 C CA . TYR A 1 86 ? -8.601 -1.037 1.962 1.00 96.56 86 TYR A CA 1
ATOM 719 C C . TYR A 1 86 ? -9.536 -1.426 0.804 1.00 96.56 86 TYR A C 1
ATOM 721 O O . TYR A 1 86 ? -9.369 -2.492 0.203 1.00 96.56 86 TYR A O 1
ATOM 729 N N . PRO A 1 87 ? -10.541 -0.598 0.470 1.00 95.44 87 PRO A N 1
ATOM 730 C CA . PRO A 1 87 ? -11.484 -0.944 -0.580 1.00 95.44 87 PRO A CA 1
ATOM 731 C C . PRO A 1 87 ? -10.820 -0.768 -1.944 1.00 95.44 87 PRO A C 1
ATOM 733 O O . PRO A 1 87 ? -10.255 0.290 -2.221 1.00 95.44 87 PRO A O 1
ATOM 736 N N . ALA A 1 88 ? -10.929 -1.769 -2.818 1.00 96.62 88 ALA A N 1
ATOM 737 C CA . ALA A 1 88 ? -10.479 -1.623 -4.198 1.00 96.62 88 ALA A CA 1
ATOM 738 C C . ALA A 1 88 ? -11.252 -0.475 -4.885 1.00 96.62 88 ALA A C 1
ATOM 740 O O . ALA A 1 88 ? -12.482 -0.407 -4.757 1.00 96.62 88 ALA A O 1
ATOM 741 N N . PRO A 1 89 ? -10.574 0.427 -5.616 1.00 96.81 89 PRO A N 1
ATOM 742 C CA . PRO A 1 89 ? -11.236 1.570 -6.227 1.00 96.81 89 PRO A CA 1
ATOM 743 C C . PRO A 1 89 ? -12.216 1.115 -7.317 1.00 96.81 89 PRO A C 1
ATOM 745 O O . PRO A 1 89 ? -11.912 0.244 -8.132 1.00 96.81 89 PRO A O 1
ATOM 748 N N . LEU A 1 90 ? -13.415 1.707 -7.338 1.00 95.81 90 LEU A N 1
ATOM 749 C CA . LEU A 1 90 ? -14.469 1.392 -8.320 1.00 95.81 90 LEU A CA 1
ATOM 750 C C . LEU A 1 90 ? -14.257 2.087 -9.672 1.00 95.81 90 LEU A C 1
ATOM 752 O O . LEU A 1 90 ? -14.825 1.674 -10.689 1.00 95.81 90 LEU A O 1
ATOM 756 N N . ALA A 1 91 ? -13.470 3.158 -9.674 1.00 95.31 91 ALA A N 1
ATOM 757 C CA . ALA A 1 91 ? -13.112 3.940 -10.841 1.00 95.31 91 ALA A CA 1
ATOM 758 C C . ALA A 1 91 ? -11.603 4.175 -10.849 1.00 95.31 91 ALA A C 1
ATOM 760 O O . ALA A 1 91 ? -10.984 4.340 -9.801 1.00 95.31 91 ALA A O 1
ATOM 761 N N . THR A 1 92 ? -11.035 4.184 -12.045 1.00 97.00 92 THR A N 1
ATOM 762 C CA . THR A 1 92 ? -9.644 4.530 -12.309 1.00 97.00 92 THR A CA 1
ATOM 763 C C . THR A 1 92 ? -9.617 5.621 -13.384 1.00 97.00 92 THR A C 1
ATOM 765 O O . THR A 1 92 ? -10.623 5.822 -14.079 1.00 97.00 92 THR A O 1
ATOM 768 N N . PRO A 1 93 ? -8.472 6.284 -13.607 1.00 96.62 93 PRO A N 1
ATOM 769 C CA . PRO A 1 93 ? -8.307 7.231 -14.713 1.00 96.62 93 PRO A CA 1
ATOM 770 C C . PRO A 1 93 ? -8.567 6.610 -16.096 1.00 96.62 93 PRO A C 1
ATOM 772 O O . PRO A 1 93 ? -8.826 7.320 -17.063 1.00 96.62 93 PRO A O 1
ATOM 775 N N . ARG A 1 94 ? -8.531 5.273 -16.198 1.00 94.88 94 ARG A N 1
ATOM 776 C CA . ARG A 1 94 ? -8.670 4.516 -17.451 1.00 94.88 94 ARG A CA 1
ATOM 777 C C . ARG A 1 94 ? -9.998 3.772 -17.585 1.00 94.88 94 ARG A C 1
ATOM 779 O O . ARG A 1 94 ? -10.170 2.972 -18.506 1.00 94.88 94 ARG A O 1
ATOM 786 N N . GLY A 1 95 ? -10.945 4.021 -16.684 1.00 95.50 95 GLY A N 1
ATOM 787 C CA . GLY A 1 95 ? -12.286 3.444 -16.720 1.00 95.50 95 GLY A CA 1
ATOM 788 C C . GLY A 1 95 ? -12.709 2.816 -15.396 1.00 95.50 95 GLY A C 1
ATOM 789 O O . GLY A 1 95 ? -11.992 2.829 -14.400 1.00 95.50 95 GLY A O 1
ATOM 790 N N . ARG A 1 96 ? -13.921 2.257 -15.368 1.00 97.19 96 ARG A N 1
ATOM 791 C CA . ARG A 1 96 ? -14.450 1.593 -14.168 1.00 97.19 96 ARG A CA 1
ATOM 792 C C . ARG A 1 96 ? -13.810 0.225 -13.982 1.00 97.19 96 ARG A C 1
ATOM 794 O O . ARG A 1 96 ? -13.584 -0.475 -14.966 1.00 97.19 96 ARG A O 1
ATOM 801 N N . THR A 1 97 ? -13.577 -0.165 -12.737 1.00 98.06 97 THR A N 1
ATOM 802 C CA . THR A 1 97 ? -13.040 -1.483 -12.383 1.00 98.06 97 THR A CA 1
ATOM 803 C C . THR A 1 97 ? -14.002 -2.584 -12.824 1.00 98.06 97 THR A C 1
ATOM 805 O O . THR A 1 97 ? -15.166 -2.585 -12.423 1.00 98.06 97 THR A O 1
ATOM 808 N N . ALA A 1 98 ? -13.523 -3.515 -13.653 1.00 97.56 98 ALA A N 1
ATOM 809 C CA . ALA A 1 98 ? -14.267 -4.710 -14.052 1.00 97.56 98 ALA A CA 1
ATOM 810 C C . ALA A 1 98 ? -13.936 -5.890 -13.134 1.00 97.56 98 ALA A C 1
ATOM 812 O O . ALA A 1 98 ? -14.830 -6.585 -12.651 1.00 97.56 98 ALA A O 1
ATOM 813 N N . ARG A 1 99 ? -12.645 -6.088 -12.859 1.00 96.75 99 ARG A N 1
ATOM 814 C CA . ARG A 1 99 ? -12.134 -7.058 -11.888 1.00 96.75 99 ARG A CA 1
ATOM 815 C C . ARG A 1 99 ? -10.820 -6.557 -11.304 1.00 96.75 99 ARG A C 1
ATOM 817 O O . ARG A 1 99 ? -10.148 -5.718 -11.897 1.00 96.75 99 ARG A O 1
ATOM 824 N N . TYR A 1 100 ? -10.439 -7.096 -10.156 1.00 97.19 100 TYR A N 1
ATOM 825 C CA . TYR A 1 100 ? -9.158 -6.785 -9.539 1.00 97.19 100 TYR A CA 1
ATOM 826 C C . TYR A 1 100 ? -8.565 -8.007 -8.844 1.00 97.19 100 TYR A C 1
ATOM 828 O O . TYR A 1 100 ? -9.278 -8.949 -8.489 1.00 97.19 100 TYR A O 1
ATOM 836 N N . LYS A 1 101 ? -7.251 -7.970 -8.637 1.00 96.00 101 LYS A N 1
ATOM 837 C CA . LYS A 1 101 ? -6.503 -8.918 -7.819 1.00 96.00 101 LYS A CA 1
ATOM 838 C C . LYS A 1 101 ? -5.703 -8.138 -6.769 1.00 96.00 101 LYS A C 1
ATOM 840 O O . LYS A 1 101 ? -4.901 -7.287 -7.154 1.00 96.00 101 LYS A O 1
ATOM 845 N N . PRO A 1 102 ? -5.914 -8.379 -5.465 1.00 95.62 102 PRO A N 1
ATOM 846 C CA . PRO A 1 102 ? -5.080 -7.771 -4.436 1.00 95.62 102 PRO A CA 1
ATOM 847 C C . PRO A 1 102 ? -3.674 -8.375 -4.498 1.00 95.62 102 PRO A C 1
ATOM 849 O O . PRO A 1 102 ? -3.527 -9.598 -4.536 1.00 95.62 102 PRO A O 1
ATOM 852 N N . LEU A 1 103 ? -2.657 -7.517 -4.528 1.00 95.88 103 LEU A N 1
ATOM 853 C CA . LEU A 1 103 ? -1.257 -7.919 -4.357 1.00 95.88 103 LEU A CA 1
ATOM 854 C C . LEU A 1 103 ? -0.851 -7.864 -2.878 1.00 95.88 103 LEU A C 1
ATOM 856 O O . LEU A 1 103 ? -0.036 -8.664 -2.433 1.00 95.88 103 LEU A O 1
ATOM 860 N N . MET A 1 104 ? -1.449 -6.928 -2.141 1.00 94.62 104 MET A N 1
ATOM 861 C CA . MET A 1 104 ? -1.317 -6.685 -0.705 1.00 94.62 104 MET A CA 1
ATOM 862 C C . MET A 1 104 ? -2.531 -5.853 -0.263 1.00 94.62 104 MET A C 1
ATOM 864 O O . MET A 1 104 ? -3.184 -5.237 -1.114 1.00 94.62 104 MET A O 1
ATOM 868 N N . ASN A 1 105 ? -2.851 -5.786 1.032 1.00 95.00 105 ASN A N 1
ATOM 869 C CA . ASN A 1 105 ? -3.841 -4.817 1.517 1.00 95.00 105 ASN A CA 1
ATOM 870 C C . ASN A 1 105 ? -3.473 -3.387 1.054 1.00 95.00 105 ASN A C 1
ATOM 872 O O . ASN A 1 105 ? -2.391 -2.899 1.359 1.00 95.00 105 ASN A O 1
ATOM 876 N N . GLY A 1 106 ? -4.354 -2.734 0.287 1.00 95.69 106 GLY A N 1
ATOM 877 C CA . GLY A 1 106 ? -4.107 -1.393 -0.264 1.00 95.69 106 GLY A CA 1
ATOM 878 C C . GLY A 1 106 ? -3.387 -1.340 -1.617 1.00 95.69 106 GLY A C 1
ATOM 879 O O . GLY A 1 106 ? -3.281 -0.257 -2.192 1.00 95.69 106 GLY A O 1
ATOM 880 N N . ILE A 1 107 ? -2.949 -2.479 -2.169 1.00 97.44 107 ILE A N 1
ATOM 881 C CA . ILE A 1 107 ? -2.317 -2.563 -3.495 1.00 97.44 107 ILE A CA 1
ATOM 882 C C . ILE A 1 107 ? -3.094 -3.534 -4.379 1.00 97.44 107 ILE A C 1
ATOM 884 O O . ILE A 1 107 ? -3.180 -4.734 -4.100 1.00 97.44 107 ILE A O 1
ATOM 888 N N . PHE A 1 108 ? -3.610 -3.034 -5.499 1.00 97.94 108 PHE A N 1
ATOM 889 C CA . PHE A 1 108 ? -4.479 -3.796 -6.391 1.00 97.94 108 PHE A CA 1
ATOM 890 C C . PHE A 1 108 ? -3.972 -3.767 -7.825 1.00 97.94 108 PHE A C 1
ATOM 892 O O . PHE A 1 108 ? -3.690 -2.704 -8.369 1.00 97.94 108 PHE A O 1
ATOM 899 N N . TRP A 1 109 ? -3.937 -4.930 -8.468 1.00 98.12 109 TRP A N 1
ATOM 900 C CA . TRP A 1 109 ? -3.923 -5.005 -9.924 1.00 98.12 109 TRP A CA 1
ATOM 901 C C . TRP A 1 109 ? -5.358 -4.973 -10.439 1.00 98.12 109 TRP A C 1
ATOM 903 O O . TRP A 1 109 ? -6.177 -5.792 -10.020 1.00 98.12 109 TRP A O 1
ATOM 913 N N . ILE A 1 110 ? -5.680 -4.035 -11.320 1.00 98.31 110 ILE A N 1
ATOM 914 C CA . ILE A 1 110 ? -7.044 -3.766 -11.775 1.00 98.31 110 ILE A CA 1
ATOM 915 C C . ILE A 1 110 ? -7.115 -3.908 -13.286 1.00 98.31 110 ILE A C 1
ATOM 917 O O . ILE A 1 110 ? -6.334 -3.293 -14.004 1.00 98.31 110 ILE A O 1
ATOM 921 N N . GLU A 1 111 ? -8.112 -4.654 -13.754 1.00 97.69 111 GLU A N 1
ATOM 922 C CA . GLU A 1 111 ? -8.569 -4.609 -15.140 1.00 97.69 111 GLU A CA 1
ATOM 923 C C . GLU A 1 111 ? -9.844 -3.761 -15.203 1.00 97.69 111 GLU A C 1
ATOM 925 O O . GLU A 1 111 ? -10.803 -3.974 -14.445 1.00 97.69 111 GLU A O 1
ATOM 930 N N . THR A 1 112 ? -9.858 -2.774 -16.090 1.00 97.12 112 THR A N 1
ATOM 931 C CA . THR A 1 112 ? -11.001 -1.883 -16.288 1.00 97.12 112 THR A CA 1
ATOM 932 C C . THR A 1 112 ? -12.002 -2.472 -17.285 1.00 97.12 112 THR A C 1
ATOM 934 O O . THR A 1 112 ? -11.690 -3.350 -18.086 1.00 97.12 112 THR A O 1
ATOM 937 N N . GLY A 1 113 ? -13.220 -1.929 -17.316 1.00 95.38 113 GLY A N 1
ATOM 938 C CA . GLY A 1 113 ? -14.235 -2.282 -18.315 1.00 95.38 113 GLY A CA 1
ATOM 939 C C . GLY A 1 113 ? -13.859 -1.922 -19.759 1.00 95.38 113 GLY A C 1
ATOM 940 O O . GLY A 1 113 ? -14.566 -2.324 -20.679 1.00 95.38 113 GLY A O 1
ATOM 941 N N . THR A 1 114 ? -12.772 -1.174 -19.969 1.00 93.56 114 THR A N 1
ATOM 942 C CA . THR A 1 114 ? -12.202 -0.874 -21.293 1.00 93.56 114 THR A CA 1
ATOM 943 C C . THR A 1 114 ? -11.099 -1.859 -21.699 1.00 93.56 114 THR A C 1
ATOM 945 O O . THR A 1 114 ? -10.613 -1.774 -22.823 1.00 93.56 114 THR A O 1
ATOM 948 N N . GLY A 1 115 ? -10.735 -2.808 -20.826 1.00 94.00 115 GLY A N 1
ATOM 949 C CA . GLY A 1 115 ? -9.657 -3.776 -21.047 1.00 94.00 115 GLY A CA 1
ATOM 950 C C . GLY A 1 115 ? -8.262 -3.255 -20.690 1.00 94.00 115 GLY A C 1
ATOM 951 O O . GLY A 1 115 ? -7.278 -3.936 -20.960 1.00 94.00 115 GLY A O 1
ATOM 952 N N . GLU A 1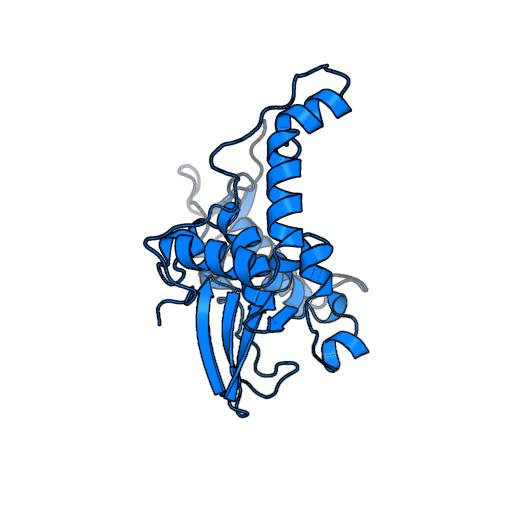 116 ? -8.161 -2.064 -20.096 1.00 95.56 116 GLU A N 1
ATOM 953 C CA . GLU A 1 116 ? -6.890 -1.515 -19.621 1.00 95.56 116 GLU A CA 1
ATOM 954 C C . GLU A 1 116 ? -6.506 -2.139 -18.276 1.00 95.56 116 GLU A C 1
ATOM 956 O O . GLU A 1 116 ? -7.356 -2.368 -17.414 1.00 95.56 116 GLU A O 1
ATOM 961 N N . GLU A 1 117 ? -5.207 -2.355 -18.073 1.00 96.25 117 GLU A N 1
ATOM 962 C CA . GLU A 1 117 ? -4.659 -2.831 -16.805 1.00 96.25 117 GLU A CA 1
ATOM 963 C C . GLU A 1 117 ? -3.894 -1.717 -16.084 1.00 96.25 117 GLU A C 1
ATOM 965 O O . GLU A 1 117 ? -3.019 -1.061 -16.666 1.00 96.25 117 GLU A O 1
ATOM 970 N N . VAL A 1 118 ? -4.195 -1.527 -14.800 1.00 97.81 118 VAL A N 1
ATOM 971 C CA . VAL A 1 118 ? -3.533 -0.541 -13.941 1.00 97.81 118 VAL A CA 1
ATOM 972 C C . VAL A 1 118 ? -3.222 -1.122 -12.567 1.00 97.81 118 VAL A C 1
ATOM 974 O O . VAL A 1 118 ? -3.987 -1.911 -12.016 1.00 97.81 118 VAL A O 1
ATOM 977 N N . LEU A 1 119 ? -2.110 -0.686 -11.985 1.00 98.62 119 LEU A N 1
ATOM 978 C CA . LEU A 1 119 ? -1.829 -0.858 -10.565 1.00 98.62 119 LEU A CA 1
ATOM 979 C C . LEU A 1 119 ? -2.453 0.312 -9.801 1.00 98.62 119 LEU A C 1
ATOM 981 O O . LEU A 1 119 ? -2.223 1.459 -10.169 1.00 98.62 119 LEU A O 1
ATOM 985 N N . ALA A 1 120 ? -3.192 0.034 -8.735 1.00 98.62 120 ALA A N 1
ATOM 986 C CA . ALA A 1 120 ? -3.679 1.030 -7.789 1.00 98.62 120 ALA A CA 1
ATOM 987 C C . ALA A 1 120 ? -2.976 0.854 -6.440 1.00 98.62 120 ALA A C 1
ATOM 989 O O . ALA A 1 120 ? -2.905 -0.263 -5.924 1.00 98.62 120 ALA A O 1
ATOM 990 N N . VAL A 1 121 ? -2.489 1.953 -5.868 1.00 98.25 121 VAL A N 1
ATOM 991 C CA . VAL A 1 121 ? -1.825 1.998 -4.556 1.00 98.25 121 VAL A CA 1
ATOM 992 C C . VAL A 1 121 ? -2.577 2.990 -3.674 1.00 98.25 121 VAL A C 1
ATOM 994 O O . VAL A 1 121 ? -2.884 4.090 -4.136 1.00 98.25 121 VAL A O 1
ATOM 997 N N . CYS A 1 122 ? -2.942 2.598 -2.451 1.00 96.75 122 CYS A N 1
ATOM 998 C CA . CYS A 1 122 ? -3.718 3.440 -1.538 1.00 96.75 122 CYS A CA 1
ATOM 999 C C . CYS A 1 122 ? -2.873 4.558 -0.913 1.00 96.75 122 CYS A C 1
ATOM 1001 O O . CYS A 1 122 ? -1.648 4.459 -0.831 1.00 96.75 122 CYS A O 1
ATOM 1003 N N . TYR A 1 123 ? -3.558 5.610 -0.461 1.00 95.75 123 TYR A N 1
ATOM 1004 C CA . TYR A 1 123 ? -2.956 6.822 0.099 1.00 95.75 123 TYR A CA 1
ATOM 1005 C C . TYR A 1 123 ? -1.868 6.596 1.153 1.00 95.75 123 TYR A C 1
ATOM 1007 O O . TYR A 1 123 ? -0.774 7.127 0.970 1.00 95.75 123 TYR A O 1
ATOM 1015 N N . PRO A 1 124 ? -2.083 5.795 2.214 1.00 92.81 124 PRO A N 1
ATOM 1016 C CA . PRO A 1 124 ? -1.105 5.696 3.295 1.00 92.81 124 PRO A CA 1
ATOM 1017 C C . PRO A 1 124 ? 0.214 5.061 2.840 1.00 92.81 124 PRO A C 1
ATOM 1019 O O . PRO A 1 124 ? 1.263 5.422 3.361 1.00 92.81 124 PRO A O 1
ATOM 1022 N N . ILE A 1 125 ? 0.158 4.198 1.817 1.00 93.88 125 ILE A N 1
ATOM 1023 C CA . ILE A 1 125 ? 1.332 3.570 1.205 1.00 93.88 125 ILE A CA 1
ATOM 1024 C C . ILE A 1 125 ? 2.039 4.572 0.284 1.00 93.88 125 ILE A C 1
ATOM 1026 O O . ILE A 1 125 ? 3.205 4.910 0.478 1.00 93.88 125 ILE A O 1
ATOM 1030 N N . TRP A 1 126 ? 1.348 5.096 -0.737 1.00 93.94 126 TRP A N 1
ATOM 1031 C CA . TRP A 1 126 ? 2.040 5.901 -1.751 1.00 93.94 126 TRP A CA 1
ATOM 1032 C C . TRP A 1 126 ? 2.585 7.223 -1.204 1.00 93.94 126 TRP A C 1
ATOM 1034 O O . TRP A 1 126 ? 3.589 7.714 -1.721 1.00 93.94 126 TRP A O 1
ATOM 1044 N N . ASN A 1 127 ? 1.951 7.785 -0.171 1.00 91.69 127 ASN A N 1
ATOM 1045 C CA . ASN A 1 127 ? 2.341 9.065 0.420 1.00 91.69 127 ASN A CA 1
ATOM 1046 C C . ASN A 1 127 ? 3.689 9.004 1.163 1.00 91.69 127 ASN A C 1
ATOM 1048 O O . ASN A 1 127 ? 4.321 10.039 1.367 1.00 91.69 127 ASN A O 1
ATOM 1052 N N . CYS A 1 128 ? 4.147 7.812 1.551 1.00 83.88 128 CYS A N 1
ATOM 1053 C CA . CYS A 1 128 ? 5.377 7.633 2.327 1.00 83.88 128 CYS A CA 1
ATOM 1054 C C . CYS A 1 128 ? 6.515 6.994 1.518 1.00 83.88 128 CYS A C 1
ATOM 1056 O O . CYS A 1 128 ? 7.686 7.265 1.789 1.00 83.88 128 CYS A O 1
ATOM 1058 N N . ASP A 1 129 ? 6.184 6.173 0.518 1.00 87.19 129 ASP A N 1
ATOM 1059 C CA . ASP A 1 129 ? 7.108 5.117 0.088 1.00 87.19 129 ASP A CA 1
ATOM 1060 C C . ASP A 1 129 ? 7.691 5.291 -1.314 1.00 87.19 129 ASP A C 1
ATOM 1062 O O . ASP A 1 129 ? 8.582 4.524 -1.698 1.00 87.19 129 ASP A O 1
ATOM 1066 N N . PHE A 1 130 ? 7.202 6.266 -2.087 1.00 94.25 130 PHE A N 1
ATOM 1067 C CA . PHE A 1 130 ? 7.638 6.481 -3.466 1.00 94.25 130 PHE A CA 1
ATOM 1068 C C . PHE A 1 130 ? 8.602 7.646 -3.639 1.00 94.25 130 PHE A C 1
ATOM 1070 O O . PHE A 1 130 ? 8.420 8.741 -3.106 1.00 94.25 130 PHE A O 1
ATOM 1077 N N . SER A 1 131 ? 9.593 7.436 -4.504 1.00 92.38 131 SER A N 1
ATOM 1078 C CA . SER A 1 131 ? 10.438 8.511 -5.008 1.00 92.38 131 SER A CA 1
ATOM 1079 C C . SER A 1 131 ? 9.650 9.465 -5.912 1.00 92.38 131 SER A C 1
ATOM 1081 O O . SER A 1 131 ? 8.705 9.076 -6.604 1.00 92.38 131 SER A O 1
ATOM 1083 N N . GLU A 1 132 ? 10.099 10.722 -6.011 1.00 93.19 132 GLU A N 1
ATOM 1084 C CA . GLU A 1 132 ? 9.514 11.691 -6.951 1.00 93.19 132 GLU A CA 1
ATOM 1085 C C . GLU A 1 132 ? 9.472 11.173 -8.396 1.00 93.19 132 GLU A C 1
ATOM 1087 O O . GLU A 1 132 ? 8.588 11.538 -9.173 1.00 93.19 132 GLU A O 1
ATOM 1092 N N . THR A 1 133 ? 10.446 10.342 -8.778 1.00 93.12 133 THR A N 1
ATOM 1093 C CA . THR A 1 133 ? 10.522 9.770 -10.126 1.00 93.12 133 THR A CA 1
ATOM 1094 C C . THR A 1 133 ? 9.342 8.846 -10.394 1.00 93.12 133 THR A C 1
ATOM 1096 O O . THR A 1 133 ? 8.757 8.916 -11.475 1.00 93.12 133 THR A O 1
ATOM 1099 N N . VAL A 1 134 ? 8.969 8.018 -9.416 1.00 95.88 134 VAL A N 1
ATOM 1100 C CA . VAL A 1 134 ? 7.802 7.136 -9.512 1.00 95.88 134 VAL A CA 1
ATOM 1101 C C . VAL A 1 134 ? 6.515 7.942 -9.435 1.00 95.88 134 VAL A C 1
ATOM 1103 O O . VAL A 1 134 ? 5.651 7.764 -10.292 1.00 95.88 134 VAL A O 1
ATOM 1106 N N . LEU A 1 135 ? 6.410 8.895 -8.504 1.00 96.25 135 LEU A N 1
ATOM 1107 C CA . LEU A 1 135 ? 5.218 9.741 -8.363 1.00 96.25 135 LEU A CA 1
ATOM 1108 C C . LEU A 1 135 ? 4.875 10.495 -9.659 1.00 96.25 135 LEU A C 1
ATOM 1110 O O . LEU A 1 135 ? 3.705 10.575 -10.028 1.00 96.25 135 LEU A O 1
ATOM 1114 N N . LYS A 1 136 ? 5.873 10.964 -10.420 1.00 96.00 136 LYS A N 1
ATOM 1115 C CA . LYS A 1 136 ? 5.667 11.622 -11.730 1.00 96.00 136 LYS A CA 1
ATOM 1116 C C . LYS A 1 136 ? 5.044 10.721 -12.804 1.00 96.00 136 LYS A C 1
ATOM 1118 O O . LYS A 1 136 ? 4.570 11.237 -13.811 1.00 96.00 136 LYS A O 1
ATOM 1123 N N . GLN A 1 137 ? 5.075 9.401 -12.625 1.00 96.75 137 GLN A N 1
ATOM 1124 C CA . GLN A 1 137 ? 4.469 8.426 -13.540 1.00 96.75 137 GLN A CA 1
ATOM 1125 C C . GLN A 1 137 ? 3.049 8.020 -13.122 1.00 96.75 137 GLN A C 1
ATOM 1127 O O . GLN A 1 137 ? 2.431 7.198 -13.802 1.00 96.75 137 GLN A O 1
ATOM 1132 N N . SER A 1 138 ? 2.563 8.538 -11.993 1.00 97.31 138 SER A N 1
ATOM 1133 C CA . SER A 1 138 ? 1.239 8.221 -11.474 1.00 97.31 138 SER A CA 1
ATOM 1134 C C . SER A 1 138 ? 0.138 9.033 -12.156 1.00 97.31 138 SER A C 1
ATOM 1136 O O . SER A 1 138 ? 0.354 10.128 -12.676 1.00 97.31 138 SER A O 1
ATOM 1138 N N . GLU A 1 139 ? -1.063 8.476 -12.134 1.00 97.88 139 GLU A N 1
ATOM 1139 C CA . GLU A 1 139 ? -2.298 9.087 -12.599 1.00 97.88 139 GLU A CA 1
ATOM 1140 C C . GLU A 1 139 ? -3.274 9.182 -11.415 1.00 97.88 139 GLU A C 1
ATOM 1142 O O . GLU A 1 139 ? -3.303 8.306 -10.547 1.00 97.88 139 GLU A O 1
ATOM 1147 N N . GLN A 1 140 ? -4.086 10.238 -11.394 1.00 97.81 140 GLN A N 1
ATOM 1148 C CA . GLN A 1 140 ? -5.123 10.484 -10.387 1.00 97.81 140 GLN A CA 1
ATOM 1149 C C . GLN A 1 140 ? -6.497 10.478 -11.052 1.00 97.81 140 GLN A C 1
ATOM 1151 O O . GLN A 1 140 ? -6.608 10.773 -12.247 1.00 97.81 140 GLN A O 1
ATOM 1156 N N . THR A 1 141 ? -7.554 10.153 -10.305 1.00 97.19 141 THR A N 1
ATOM 1157 C CA . THR A 1 141 ? -8.914 10.286 -10.845 1.00 97.19 141 THR A CA 1
ATOM 1158 C C . THR A 1 141 ? -9.297 11.759 -11.010 1.00 97.19 141 THR A C 1
ATOM 1160 O O . THR A 1 141 ? -8.725 12.642 -10.373 1.00 97.19 141 THR A O 1
ATOM 1163 N N . GLU A 1 142 ? -10.298 12.046 -11.846 1.00 95.44 142 GLU A N 1
ATOM 1164 C CA . GLU A 1 142 ? -10.812 13.416 -12.002 1.00 95.44 142 GLU A CA 1
ATOM 1165 C C . GLU A 1 142 ? -11.333 14.005 -10.680 1.00 95.44 142 GLU A C 1
ATOM 1167 O O . GLU A 1 142 ? -11.242 15.212 -10.463 1.00 95.44 142 GLU A O 1
ATOM 1172 N N . GLU A 1 143 ? -11.878 13.160 -9.800 1.00 94.50 143 GLU A N 1
ATOM 1173 C CA . GLU A 1 143 ? -12.348 13.547 -8.467 1.00 94.50 143 GLU A CA 1
ATOM 1174 C C . GLU A 1 143 ? -11.178 13.952 -7.567 1.00 94.50 143 GLU A C 1
ATOM 1176 O O . GLU A 1 143 ? -11.198 15.052 -7.020 1.00 94.50 143 GLU A O 1
ATOM 1181 N N . ASP A 1 144 ? -10.123 13.135 -7.509 1.00 96.88 144 ASP A N 1
ATOM 1182 C CA . ASP A 1 144 ? -8.920 13.422 -6.717 1.00 96.88 144 ASP A CA 1
ATOM 1183 C C . ASP A 1 144 ? -8.214 14.701 -7.190 1.00 96.88 144 ASP A C 1
ATOM 1185 O O . ASP A 1 144 ? -7.783 15.515 -6.375 1.00 96.88 144 ASP A O 1
ATOM 1189 N N . VAL A 1 145 ? -8.154 14.936 -8.506 1.00 96.31 145 VAL A N 1
ATOM 1190 C CA . VAL A 1 145 ? -7.597 16.180 -9.066 1.00 96.31 145 VAL A CA 1
ATOM 1191 C C . VAL A 1 145 ? -8.454 17.389 -8.690 1.00 96.31 145 VAL A C 1
ATOM 1193 O O . VAL A 1 145 ? -7.922 18.455 -8.378 1.00 96.31 145 VAL A O 1
ATOM 1196 N N . ARG A 1 146 ? -9.784 17.250 -8.738 1.00 96.94 146 ARG A N 1
ATOM 1197 C CA . ARG A 1 146 ? -10.723 18.343 -8.454 1.00 96.94 146 ARG A CA 1
ATOM 1198 C C . ARG A 1 146 ? -10.747 18.715 -6.973 1.00 96.94 146 ARG A C 1
ATOM 1200 O O . ARG A 1 146 ? -10.869 19.895 -6.653 1.00 96.94 146 ARG A O 1
ATOM 1207 N N . GLU A 1 147 ? -10.693 17.724 -6.093 1.00 95.44 147 GLU A N 1
ATOM 1208 C CA . GLU A 1 147 ? -10.899 17.893 -4.649 1.00 95.44 147 GLU A CA 1
ATOM 1209 C C . GLU A 1 147 ? -9.582 17.943 -3.864 1.00 95.44 147 GLU A C 1
ATOM 1211 O O . GLU A 1 147 ? -9.567 18.385 -2.715 1.00 95.44 147 GLU A O 1
ATOM 1216 N N . GLY A 1 148 ? -8.469 17.585 -4.507 1.00 96.25 148 GLY A N 1
ATOM 1217 C CA . GLY A 1 148 ? -7.157 17.430 -3.892 1.00 96.25 148 GLY A CA 1
ATOM 1218 C C . GLY A 1 148 ? -7.011 16.031 -3.302 1.00 96.25 148 GLY A C 1
ATOM 1219 O O . GLY A 1 148 ? -7.760 15.652 -2.402 1.00 96.25 148 GLY A O 1
ATOM 1220 N N . ILE A 1 149 ? -6.022 15.277 -3.784 1.00 94.94 149 ILE A N 1
ATOM 1221 C CA . ILE A 1 149 ? -5.846 13.863 -3.424 1.00 94.94 149 ILE A CA 1
ATOM 1222 C C . ILE A 1 149 ? -5.634 13.633 -1.917 1.00 94.94 149 ILE A C 1
ATOM 1224 O O . ILE A 1 149 ? -6.063 12.612 -1.380 1.00 94.94 149 ILE A O 1
ATOM 1228 N N . ASP A 1 150 ? -5.054 14.610 -1.217 1.00 93.19 150 ASP A N 1
ATOM 1229 C CA . ASP A 1 150 ? -4.854 14.565 0.238 1.00 93.19 150 ASP A CA 1
ATOM 1230 C C . ASP A 1 150 ? -6.167 14.737 1.018 1.00 93.19 150 ASP A C 1
ATOM 1232 O O . ASP A 1 150 ? -6.301 14.239 2.133 1.00 93.19 150 ASP A O 1
ATOM 1236 N N . ASN A 1 151 ? -7.169 15.393 0.423 1.00 91.81 151 ASN A N 1
ATOM 1237 C CA . ASN A 1 151 ? -8.501 15.536 1.015 1.00 91.81 151 ASN A CA 1
ATOM 1238 C C . ASN A 1 151 ? -9.364 14.295 0.756 1.00 91.81 151 ASN A C 1
ATOM 1240 O O . ASN A 1 151 ? -10.162 13.889 1.604 1.00 91.81 151 ASN A O 1
ATOM 1244 N N . THR A 1 152 ? -9.228 13.686 -0.424 1.00 93.00 152 THR A N 1
ATOM 1245 C CA . THR A 1 152 ? -9.989 12.482 -0.783 1.00 93.00 152 THR A CA 1
ATOM 1246 C C . THR A 1 152 ? -9.391 11.216 -0.174 1.00 93.00 152 THR A C 1
ATOM 1248 O O . THR A 1 152 ? -10.124 10.233 -0.011 1.00 93.00 152 THR A O 1
ATOM 1251 N N . LEU A 1 153 ? -8.108 11.253 0.213 1.00 94.44 153 LEU A N 1
ATOM 1252 C CA . LEU A 1 153 ? -7.283 10.089 0.552 1.00 94.44 153 LEU A CA 1
ATOM 1253 C C . LEU A 1 153 ? -7.246 9.092 -0.619 1.00 94.44 153 LEU A C 1
ATOM 1255 O O . LEU A 1 153 ? -7.433 7.882 -0.454 1.00 94.44 153 LEU A O 1
ATOM 1259 N N . GLY A 1 154 ? -7.078 9.643 -1.824 1.00 95.94 154 GLY A N 1
ATOM 1260 C CA . GLY A 1 154 ? -7.211 8.938 -3.093 1.00 95.94 154 GLY A CA 1
ATOM 1261 C C . GLY A 1 154 ? -6.089 7.943 -3.395 1.00 95.94 154 GLY A C 1
ATOM 1262 O O . GLY A 1 154 ? -5.014 7.938 -2.793 1.00 95.94 154 GLY A O 1
ATOM 1263 N N . TYR A 1 155 ? -6.348 7.080 -4.373 1.00 98.00 155 TYR A N 1
ATOM 1264 C CA . TYR A 1 155 ? -5.359 6.135 -4.888 1.00 98.00 155 TYR A CA 1
ATOM 1265 C C . TYR A 1 155 ? -4.496 6.793 -5.963 1.00 98.00 155 TYR A C 1
ATOM 1267 O O . TYR A 1 155 ? -4.996 7.569 -6.776 1.00 98.00 155 TYR A O 1
ATOM 1275 N N . LEU A 1 156 ? -3.226 6.394 -6.034 1.00 98.44 156 LEU A N 1
ATOM 1276 C CA . LEU A 1 156 ? -2.418 6.608 -7.232 1.00 98.44 156 LEU A CA 1
ATOM 1277 C C . LEU A 1 156 ? -2.514 5.398 -8.150 1.00 98.44 156 LEU A C 1
ATOM 1279 O O . LEU A 1 156 ? -2.445 4.246 -7.707 1.00 98.44 156 LEU A O 1
ATOM 1283 N N . PHE A 1 157 ? -2.657 5.679 -9.441 1.00 98.62 157 PHE A N 1
ATOM 1284 C CA . PHE A 1 157 ? -2.776 4.672 -10.482 1.00 98.62 157 PHE A CA 1
ATOM 1285 C C . PHE A 1 157 ? -1.536 4.674 -11.365 1.00 98.62 157 PHE A C 1
ATOM 1287 O O . PHE A 1 157 ? -1.032 5.725 -11.745 1.00 98.62 157 PHE A O 1
ATOM 1294 N N . PHE A 1 158 ? -1.063 3.492 -11.733 1.00 98.50 158 PHE A N 1
ATOM 1295 C CA . PHE A 1 158 ? 0.081 3.325 -12.617 1.00 98.50 158 PHE A CA 1
ATOM 1296 C C . PHE A 1 158 ? -0.301 2.409 -13.768 1.00 98.50 158 PHE A C 1
ATOM 1298 O O . PHE A 1 158 ? -0.821 1.312 -13.560 1.00 98.50 158 PHE A O 1
ATOM 1305 N N . SER A 1 159 ? 0.006 2.830 -14.995 1.00 97.12 159 SER A N 1
ATOM 1306 C CA . SER A 1 159 ? -0.052 1.940 -16.160 1.00 97.12 159 SER A CA 1
ATOM 1307 C C . SER A 1 159 ? 0.781 0.676 -15.936 1.00 97.12 159 SER A C 1
ATOM 1309 O O . SER A 1 159 ? 1.738 0.699 -15.162 1.00 97.12 159 SER A O 1
ATOM 1311 N N . LYS A 1 160 ? 0.519 -0.403 -16.685 1.00 94.12 160 LYS A N 1
ATOM 1312 C CA . LYS A 1 160 ? 1.366 -1.610 -16.643 1.00 94.12 160 LYS A CA 1
ATOM 1313 C C . LYS A 1 160 ? 2.859 -1.303 -16.752 1.00 94.12 160 LYS A C 1
ATOM 1315 O O . LYS A 1 160 ? 3.648 -1.836 -15.979 1.00 94.12 160 LYS A O 1
ATOM 1320 N N . ARG A 1 161 ? 3.241 -0.381 -17.638 1.00 96.31 161 ARG A N 1
ATOM 1321 C CA . ARG A 1 161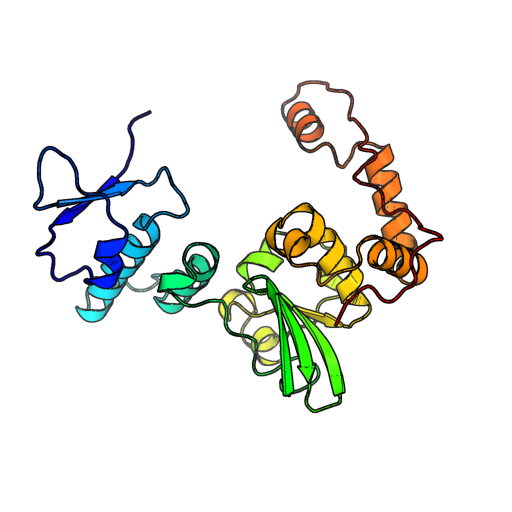 ? 4.635 0.046 -17.760 1.00 96.31 161 ARG A CA 1
ATOM 1322 C C . ARG A 1 161 ? 5.120 0.722 -16.475 1.00 96.31 161 ARG A C 1
ATOM 1324 O O . ARG A 1 161 ? 6.087 0.264 -15.890 1.00 96.31 161 ARG A O 1
ATOM 1331 N N . ALA A 1 162 ? 4.453 1.779 -16.018 1.00 97.56 162 ALA A N 1
ATOM 1332 C CA . ALA A 1 162 ? 4.872 2.528 -14.827 1.00 97.56 162 ALA A CA 1
ATOM 1333 C C . ALA A 1 162 ? 4.819 1.697 -13.530 1.00 97.56 162 ALA A C 1
ATOM 1335 O O . ALA A 1 162 ? 5.626 1.910 -12.624 1.00 97.56 162 ALA A O 1
ATOM 1336 N N . SER A 1 163 ? 3.924 0.708 -13.465 1.00 97.69 163 SER A N 1
ATOM 1337 C CA . SER A 1 163 ? 3.765 -0.183 -12.317 1.00 97.69 163 SER A CA 1
ATOM 1338 C C . SER A 1 163 ? 5.036 -0.961 -11.993 1.00 97.69 163 SER A C 1
ATOM 1340 O O . SER A 1 163 ? 5.247 -1.290 -10.831 1.00 97.69 163 SER A O 1
ATOM 1342 N N . SER A 1 164 ? 5.924 -1.195 -12.970 1.00 97.75 164 SER A N 1
ATOM 1343 C CA . SER A 1 164 ? 7.179 -1.893 -12.703 1.00 97.75 164 SER A CA 1
ATOM 1344 C C . SER A 1 164 ? 8.070 -1.121 -11.725 1.00 97.75 164 SER A C 1
ATOM 1346 O O . SER A 1 164 ? 8.713 -1.723 -10.872 1.00 97.75 164 SER A O 1
ATOM 1348 N N . LEU A 1 165 ? 8.096 0.213 -11.825 1.00 97.44 165 LEU A N 1
ATOM 1349 C CA . LEU A 1 165 ? 8.874 1.058 -10.916 1.00 97.44 165 LEU A CA 1
ATOM 1350 C C . LEU A 1 165 ? 8.240 1.095 -9.522 1.00 97.44 165 LEU A C 1
ATOM 1352 O O . LEU A 1 165 ? 8.934 0.900 -8.529 1.00 97.44 165 LEU A O 1
ATOM 1356 N N . ALA A 1 166 ? 6.917 1.272 -9.465 1.00 97.56 166 ALA A N 1
ATOM 1357 C CA . ALA A 1 166 ? 6.173 1.281 -8.210 1.00 97.56 166 ALA A CA 1
ATOM 1358 C C . ALA A 1 166 ? 6.338 -0.043 -7.445 1.00 97.56 166 ALA A C 1
ATOM 1360 O O . ALA A 1 166 ? 6.717 -0.054 -6.277 1.00 97.56 166 ALA A O 1
ATOM 1361 N N . LEU A 1 167 ? 6.137 -1.179 -8.116 1.00 97.44 167 LEU A N 1
ATOM 1362 C CA . LEU A 1 167 ? 6.312 -2.493 -7.497 1.00 97.44 167 LEU A CA 1
ATOM 1363 C C . LEU A 1 167 ? 7.754 -2.736 -7.050 1.00 97.44 167 LEU A C 1
ATOM 1365 O O . LEU A 1 167 ? 7.957 -3.377 -6.025 1.00 97.44 167 LEU A O 1
ATOM 1369 N N . PHE A 1 168 ? 8.750 -2.217 -7.771 1.00 96.56 168 PHE A N 1
ATOM 1370 C CA . PHE A 1 168 ? 10.151 -2.354 -7.380 1.00 96.56 168 PHE A CA 1
ATOM 1371 C C . PHE A 1 168 ? 10.487 -1.581 -6.098 1.00 96.56 168 PHE A C 1
ATOM 1373 O O . PHE A 1 168 ? 11.145 -2.140 -5.220 1.00 96.56 168 PHE A O 1
ATOM 1380 N N . GLU A 1 169 ? 10.017 -0.338 -5.955 1.00 95.19 169 GLU A N 1
ATOM 1381 C CA . GLU A 1 169 ? 10.255 0.456 -4.737 1.00 95.19 169 GLU A CA 1
ATOM 1382 C C . GLU A 1 169 ? 9.517 -0.125 -3.522 1.00 95.19 169 GLU A C 1
ATOM 1384 O O . GLU A 1 169 ? 10.090 -0.202 -2.430 1.00 95.19 169 GLU A O 1
ATOM 1389 N N . LEU A 1 170 ? 8.296 -0.633 -3.719 1.00 95.38 170 LEU A N 1
ATOM 1390 C CA . LEU A 1 170 ? 7.526 -1.298 -2.662 1.00 95.38 170 LEU A CA 1
ATOM 1391 C C . LEU A 1 170 ? 8.102 -2.668 -2.288 1.00 95.38 170 LEU A C 1
ATOM 1393 O O . LEU A 1 170 ? 8.028 -3.074 -1.126 1.00 95.38 170 LEU A O 1
ATOM 1397 N N . TRP A 1 171 ? 8.726 -3.374 -3.237 1.00 93.25 171 TRP A N 1
ATOM 1398 C CA . TRP A 1 171 ? 9.295 -4.703 -3.002 1.00 93.25 171 TRP A CA 1
ATOM 1399 C C . TRP A 1 171 ? 10.316 -4.721 -1.872 1.00 93.25 171 TRP A C 1
ATOM 1401 O O . TRP A 1 171 ? 10.413 -5.726 -1.180 1.00 93.25 171 TRP A O 1
ATOM 1411 N N . GLY A 1 172 ? 11.081 -3.645 -1.661 1.00 84.69 172 GLY A N 1
ATOM 1412 C CA . GLY A 1 172 ? 12.053 -3.556 -0.564 1.00 84.69 172 GLY A CA 1
ATOM 1413 C C . GLY A 1 172 ? 11.414 -3.348 0.812 1.00 84.69 172 GLY A C 1
ATOM 1414 O O . GLY A 1 172 ? 11.989 -3.744 1.825 1.00 84.69 172 GLY A O 1
ATOM 1415 N N . GLN A 1 173 ? 10.207 -2.793 0.852 1.00 88.19 173 GLN A N 1
ATOM 1416 C CA . GLN A 1 173 ? 9.576 -2.274 2.066 1.00 88.19 173 GLN A CA 1
ATOM 1417 C C . GLN A 1 173 ? 8.560 -3.265 2.646 1.00 88.19 173 GLN A C 1
ATOM 1419 O O . GLN A 1 173 ? 8.492 -3.453 3.858 1.00 88.19 173 GLN A O 1
ATOM 1424 N N . TYR A 1 174 ? 7.861 -3.999 1.778 1.00 91.25 174 TYR A N 1
ATOM 1425 C CA . TYR A 1 174 ? 6.720 -4.819 2.172 1.00 91.25 174 TYR A CA 1
ATOM 1426 C C . TYR A 1 174 ? 6.980 -6.322 2.034 1.00 91.25 174 TYR A C 1
ATOM 1428 O O . TYR A 1 174 ? 7.013 -6.868 0.933 1.00 91.25 174 TYR A O 1
ATOM 1436 N N . GLU A 1 175 ? 7.111 -7.020 3.168 1.00 91.06 175 GLU A N 1
ATOM 1437 C CA . GLU A 1 175 ? 7.266 -8.487 3.197 1.00 91.06 175 GLU A CA 1
ATOM 1438 C C . GLU A 1 175 ? 6.031 -9.213 2.655 1.00 91.06 175 GLU A C 1
ATOM 1440 O O . GLU A 1 175 ? 6.173 -10.220 1.971 1.00 91.06 175 GLU A O 1
ATOM 1445 N N . GLU A 1 176 ? 4.827 -8.691 2.901 1.00 90.88 176 GLU A N 1
ATOM 1446 C CA . GLU A 1 176 ? 3.579 -9.286 2.404 1.00 90.88 176 GLU A CA 1
ATOM 1447 C C . GLU A 1 176 ? 3.555 -9.350 0.869 1.00 90.88 176 GLU A C 1
ATOM 1449 O O . GLU A 1 176 ? 3.199 -10.380 0.296 1.00 90.88 176 GLU A O 1
ATOM 1454 N N . LEU A 1 177 ? 4.042 -8.296 0.204 1.00 91.62 177 LEU A N 1
ATOM 1455 C CA . LEU A 1 177 ? 4.159 -8.252 -1.253 1.00 91.62 177 LEU A CA 1
ATOM 1456 C C . LEU A 1 177 ? 5.138 -9.318 -1.780 1.00 91.62 177 LEU A C 1
ATOM 1458 O O . LEU A 1 177 ? 4.876 -9.953 -2.803 1.00 91.62 177 LEU A O 1
ATOM 1462 N N . ARG A 1 178 ? 6.244 -9.551 -1.058 1.00 92.06 178 ARG A N 1
ATOM 1463 C CA . ARG A 1 178 ? 7.246 -10.581 -1.390 1.00 92.06 178 ARG A CA 1
ATOM 1464 C C . ARG A 1 178 ? 6.706 -11.991 -1.178 1.00 92.06 178 ARG A C 1
ATOM 1466 O O . ARG A 1 178 ? 6.857 -12.856 -2.042 1.00 92.06 178 ARG A O 1
ATOM 1473 N N . ALA A 1 179 ? 6.051 -12.212 -0.043 1.00 91.62 179 ALA A N 1
ATOM 1474 C CA . ALA A 1 179 ? 5.477 -13.495 0.338 1.00 91.62 179 ALA A CA 1
ATOM 1475 C C . ALA A 1 179 ? 4.278 -13.895 -0.540 1.00 91.62 179 ALA A C 1
ATOM 1477 O O . ALA A 1 179 ? 3.995 -15.085 -0.678 1.00 91.62 179 ALA A O 1
ATOM 1478 N N . GLY A 1 180 ? 3.598 -12.927 -1.166 1.00 88.38 180 GLY A N 1
ATOM 1479 C CA . GLY A 1 180 ? 2.429 -13.168 -2.014 1.00 88.38 180 GLY A CA 1
ATOM 1480 C C . GLY A 1 180 ? 2.705 -13.984 -3.283 1.00 88.38 180 GLY A C 1
ATOM 1481 O O . GLY A 1 180 ? 1.784 -14.588 -3.828 1.00 88.38 180 GLY A O 1
ATOM 1482 N N . GLY A 1 181 ? 3.949 -14.022 -3.776 1.00 90.06 181 GLY A N 1
ATOM 1483 C CA . GLY A 1 181 ? 4.348 -14.846 -4.932 1.00 90.06 181 GLY A CA 1
ATOM 1484 C C . GLY A 1 181 ? 3.751 -14.427 -6.287 1.00 90.06 181 GLY A C 1
ATOM 1485 O O . GLY A 1 181 ? 3.953 -15.108 -7.292 1.00 90.06 181 GLY A O 1
ATOM 1486 N N . LEU A 1 182 ? 3.025 -13.306 -6.335 1.00 93.69 182 LEU A N 1
ATOM 1487 C CA . LEU A 1 182 ? 2.360 -12.799 -7.541 1.00 93.69 182 LEU A CA 1
ATOM 1488 C C . LEU A 1 182 ? 3.283 -11.993 -8.461 1.00 93.69 182 LEU A C 1
ATOM 1490 O O . LEU A 1 182 ? 2.873 -11.663 -9.572 1.00 93.69 182 LEU A O 1
ATOM 1494 N N . ILE A 1 183 ? 4.499 -11.681 -8.011 1.00 95.44 183 ILE A N 1
ATOM 1495 C CA . ILE A 1 183 ? 5.479 -10.889 -8.756 1.00 95.44 183 ILE A CA 1
ATOM 1496 C C . ILE A 1 183 ? 6.727 -11.737 -8.993 1.00 95.44 183 ILE A C 1
ATOM 1498 O O . ILE A 1 183 ? 7.351 -12.220 -8.046 1.00 95.44 183 ILE A O 1
ATOM 1502 N N . ASP A 1 184 ? 7.113 -11.889 -10.257 1.00 95.94 184 ASP A N 1
ATOM 1503 C CA . ASP A 1 184 ? 8.424 -12.418 -10.628 1.00 95.94 184 ASP A CA 1
ATOM 1504 C C . ASP A 1 184 ? 9.438 -11.270 -10.559 1.00 95.94 184 ASP A C 1
ATOM 1506 O O . ASP A 1 184 ? 9.526 -10.425 -11.450 1.00 95.94 184 ASP A O 1
ATOM 1510 N N . TYR A 1 185 ? 10.177 -11.207 -9.450 1.00 95.06 185 TYR A N 1
ATOM 1511 C CA . TYR A 1 185 ? 11.116 -10.118 -9.186 1.00 95.06 185 TYR A CA 1
ATOM 1512 C C . TYR A 1 185 ? 12.289 -10.050 -10.189 1.00 95.06 185 TYR A C 1
ATOM 1514 O O . TYR A 1 185 ? 12.614 -8.956 -10.658 1.00 95.06 185 TYR A O 1
ATOM 1522 N N . PRO A 1 186 ? 12.915 -11.171 -10.602 1.00 95.94 186 PRO A N 1
ATOM 1523 C CA . PRO A 1 186 ? 13.835 -11.170 -11.739 1.00 95.94 186 PRO A CA 1
ATOM 1524 C C . PRO A 1 186 ? 13.239 -10.608 -13.041 1.00 95.94 186 PRO A C 1
ATOM 1526 O O . PRO A 1 186 ? 13.891 -9.793 -13.700 1.00 95.94 186 PRO A O 1
ATOM 1529 N N . ALA A 1 187 ? 12.015 -10.999 -13.411 1.00 97.44 187 ALA A N 1
ATOM 1530 C CA . ALA A 1 187 ? 11.350 -10.471 -14.604 1.00 97.44 187 ALA A CA 1
ATOM 1531 C C . ALA A 1 187 ? 10.996 -8.982 -14.452 1.00 97.44 187 ALA A C 1
ATOM 1533 O O . ALA A 1 187 ? 11.112 -8.223 -15.414 1.00 97.44 187 ALA A O 1
ATOM 1534 N N . LEU A 1 188 ? 10.654 -8.537 -13.237 1.00 97.50 188 LEU A N 1
ATOM 1535 C CA . LEU A 1 188 ? 10.428 -7.128 -12.907 1.00 97.50 188 LEU A CA 1
ATOM 1536 C C . LEU A 1 188 ? 11.680 -6.290 -13.182 1.00 97.50 188 LEU A C 1
ATOM 1538 O O . LEU A 1 188 ? 11.606 -5.275 -13.873 1.00 97.50 188 LEU A O 1
ATOM 1542 N N . MET A 1 189 ? 12.845 -6.729 -12.699 1.00 97.56 189 MET A N 1
ATOM 1543 C CA . MET A 1 189 ? 14.112 -6.029 -12.946 1.00 97.56 189 MET A CA 1
ATOM 1544 C C . MET A 1 189 ? 14.480 -6.004 -14.434 1.00 97.56 189 MET A C 1
ATOM 1546 O O . MET A 1 189 ? 14.931 -4.972 -14.938 1.00 97.56 189 MET A O 1
ATOM 1550 N N . ASN A 1 190 ? 14.248 -7.103 -15.160 1.00 98.06 190 ASN A N 1
ATOM 1551 C CA . ASN A 1 190 ? 14.429 -7.138 -16.613 1.00 98.06 190 ASN A CA 1
ATOM 1552 C C . ASN A 1 190 ? 13.502 -6.142 -17.325 1.00 98.06 190 ASN A C 1
ATOM 1554 O O . ASN A 1 190 ? 13.944 -5.425 -18.225 1.00 98.06 190 ASN A O 1
ATOM 1558 N N . TYR A 1 191 ? 12.236 -6.062 -16.907 1.00 98.12 191 TYR A N 1
ATOM 1559 C CA . TYR A 1 191 ? 11.262 -5.118 -17.451 1.00 98.12 191 TYR A CA 1
ATOM 1560 C C . TYR A 1 191 ? 11.694 -3.666 -17.232 1.00 98.12 191 TYR A C 1
ATOM 1562 O O . TYR A 1 191 ? 11.639 -2.854 -18.158 1.00 98.12 191 TYR A O 1
ATOM 1570 N N . ILE A 1 192 ? 12.199 -3.341 -16.039 1.00 98.06 192 ILE A N 1
ATOM 1571 C CA . ILE A 1 192 ? 12.730 -2.007 -15.731 1.00 98.06 192 ILE A CA 1
ATOM 1572 C C . ILE A 1 192 ? 13.930 -1.686 -16.621 1.00 98.06 192 ILE A C 1
ATOM 1574 O O . ILE A 1 192 ? 13.975 -0.601 -17.191 1.00 98.06 192 ILE A O 1
ATOM 1578 N N . TRP A 1 193 ? 14.865 -2.616 -16.826 1.00 97.50 193 TRP A N 1
ATOM 1579 C CA . TRP A 1 193 ? 15.973 -2.399 -17.764 1.00 97.50 193 TRP A CA 1
ATOM 1580 C C . TRP A 1 193 ? 15.500 -2.155 -19.200 1.00 97.50 193 TRP A C 1
ATOM 1582 O O . TRP A 1 193 ? 16.043 -1.290 -19.886 1.00 97.50 193 TRP A O 1
ATOM 1592 N N . ALA A 1 194 ? 14.484 -2.891 -19.650 1.00 97.56 194 ALA A N 1
ATOM 1593 C CA . ALA A 1 194 ? 13.953 -2.771 -21.004 1.00 97.56 194 ALA A CA 1
ATOM 1594 C C . ALA A 1 194 ? 13.202 -1.447 -21.237 1.00 97.56 194 ALA A C 1
ATOM 1596 O O . ALA A 1 194 ? 13.293 -0.871 -22.322 1.00 97.56 194 ALA A O 1
ATOM 1597 N N . HIS A 1 195 ? 12.462 -0.958 -20.238 1.00 97.62 195 HIS A N 1
ATOM 1598 C CA . HIS A 1 195 ? 11.527 0.162 -20.404 1.00 97.62 195 HIS A CA 1
ATOM 1599 C C . HIS A 1 195 ? 11.915 1.452 -19.667 1.00 97.62 195 HIS A C 1
ATOM 1601 O O . HIS A 1 195 ? 11.409 2.518 -20.030 1.00 97.62 195 HIS A O 1
ATOM 1607 N N . PHE A 1 196 ? 12.803 1.379 -18.676 1.00 97.50 196 PHE A N 1
ATOM 1608 C CA . PHE A 1 196 ? 13.330 2.499 -17.885 1.00 97.50 196 PHE A CA 1
ATOM 1609 C C . PHE A 1 196 ? 14.842 2.343 -17.608 1.00 97.50 196 PHE A C 1
ATOM 1611 O O . PHE A 1 196 ? 15.272 2.359 -16.450 1.00 97.50 196 PHE A O 1
ATOM 1618 N N . PRO A 1 197 ? 15.684 2.219 -18.651 1.00 97.06 197 PRO A N 1
ATOM 1619 C CA . PRO A 1 197 ? 17.121 1.993 -18.479 1.00 97.06 197 PRO A CA 1
ATOM 1620 C C . PRO A 1 197 ? 17.819 3.120 -17.703 1.00 97.06 197 PRO A C 1
ATOM 1622 O O . PRO A 1 197 ? 18.751 2.858 -16.950 1.00 97.06 197 PRO A O 1
ATOM 1625 N N . GLU A 1 198 ? 17.353 4.366 -17.837 1.00 96.50 198 GLU A N 1
ATOM 1626 C CA . GLU A 1 198 ? 17.888 5.511 -17.086 1.00 96.50 198 GLU A CA 1
ATOM 1627 C C . GLU A 1 198 ? 17.602 5.412 -15.584 1.00 96.50 198 GLU A C 1
ATOM 1629 O O . GLU A 1 198 ? 18.472 5.731 -14.773 1.00 96.50 198 GLU A O 1
ATOM 1634 N N . TYR A 1 199 ? 16.418 4.918 -15.204 1.00 96.44 199 TYR A N 1
ATOM 1635 C CA . TYR A 1 199 ? 16.090 4.647 -13.805 1.00 96.44 199 TYR A CA 1
ATOM 1636 C C . TYR A 1 199 ? 16.991 3.533 -13.263 1.00 96.44 199 TYR A C 1
ATOM 1638 O O . TYR A 1 199 ? 17.621 3.705 -12.221 1.00 96.44 199 TYR A O 1
ATOM 1646 N N . ALA A 1 200 ? 17.127 2.429 -14.009 1.00 97.06 200 ALA A N 1
ATOM 1647 C CA . ALA A 1 200 ? 17.968 1.299 -13.618 1.00 97.06 200 ALA A CA 1
ATOM 1648 C C . ALA A 1 200 ? 19.441 1.697 -13.430 1.00 97.06 200 ALA A C 1
ATOM 1650 O O . ALA A 1 200 ? 20.067 1.355 -12.424 1.00 97.06 200 ALA A O 1
ATOM 1651 N N . ALA A 1 201 ? 19.988 2.457 -14.383 1.00 96.56 201 ALA A N 1
ATOM 1652 C CA . ALA A 1 201 ? 21.359 2.944 -14.331 1.00 96.56 201 ALA A CA 1
ATOM 1653 C C . ALA A 1 201 ? 21.569 3.904 -13.154 1.00 96.56 201 ALA A C 1
ATOM 1655 O O . ALA A 1 201 ? 22.504 3.713 -12.378 1.00 96.56 201 ALA A O 1
ATOM 1656 N N . THR A 1 202 ? 20.681 4.889 -12.983 1.00 95.75 202 THR A N 1
ATOM 1657 C CA . THR A 1 202 ? 20.739 5.846 -11.868 1.00 95.75 202 THR A CA 1
ATOM 1658 C C . THR A 1 202 ? 20.690 5.135 -10.520 1.00 95.75 202 THR A C 1
ATOM 1660 O O . THR A 1 202 ? 21.554 5.375 -9.679 1.00 95.75 202 THR A O 1
ATOM 1663 N N . TYR A 1 203 ? 19.741 4.216 -10.332 1.00 95.06 203 TYR A N 1
ATOM 1664 C CA . TYR A 1 203 ? 19.590 3.458 -9.091 1.00 95.06 203 TYR A CA 1
ATOM 1665 C C . TYR A 1 203 ? 20.849 2.646 -8.753 1.00 95.06 203 TYR A C 1
ATOM 1667 O O . TYR A 1 203 ? 21.305 2.636 -7.608 1.00 95.06 203 TYR A O 1
ATOM 1675 N N . ASN A 1 204 ? 21.449 1.995 -9.754 1.00 95.88 204 ASN A N 1
ATOM 1676 C CA . ASN A 1 204 ? 22.662 1.201 -9.568 1.00 95.88 204 ASN A CA 1
ATOM 1677 C C . ASN A 1 204 ? 23.899 2.071 -9.289 1.00 95.88 204 ASN A C 1
ATOM 1679 O O . ASN A 1 204 ? 24.724 1.698 -8.455 1.00 95.88 204 ASN A O 1
ATOM 1683 N N . ILE A 1 205 ? 24.022 3.234 -9.940 1.00 94.81 205 ILE A N 1
ATOM 1684 C CA . ILE A 1 205 ? 25.092 4.208 -9.665 1.00 94.81 205 ILE A CA 1
ATOM 1685 C C . ILE A 1 205 ? 24.955 4.753 -8.240 1.00 94.81 205 ILE A C 1
ATOM 1687 O O . ILE A 1 205 ? 25.937 4.795 -7.503 1.00 94.81 205 ILE A O 1
ATOM 1691 N N . GLN A 1 206 ? 23.739 5.110 -7.823 1.00 92.88 206 GLN A N 1
ATOM 1692 C CA . GLN A 1 206 ? 23.445 5.541 -6.456 1.00 92.88 206 GLN A CA 1
ATOM 1693 C C . GLN A 1 206 ? 23.844 4.472 -5.436 1.00 92.88 206 GLN A C 1
ATOM 1695 O O . GLN A 1 206 ? 24.525 4.785 -4.460 1.00 92.88 206 GLN A O 1
ATOM 1700 N N . ASN A 1 207 ? 23.505 3.204 -5.690 1.00 92.88 207 ASN A N 1
ATOM 1701 C CA . ASN A 1 207 ? 23.941 2.101 -4.840 1.00 92.88 207 ASN A CA 1
ATOM 1702 C C . ASN A 1 207 ? 25.471 2.000 -4.771 1.00 92.88 207 ASN A C 1
ATOM 1704 O O . ASN A 1 207 ? 26.027 1.829 -3.691 1.00 92.88 207 ASN A O 1
ATOM 1708 N N . GLN A 1 208 ? 26.163 2.130 -5.907 1.00 91.19 208 GLN A N 1
ATOM 1709 C CA . GLN A 1 208 ? 27.626 2.085 -5.957 1.00 91.19 208 GLN A CA 1
ATOM 1710 C C . GLN A 1 208 ? 28.273 3.223 -5.155 1.00 91.19 208 GLN A C 1
ATOM 1712 O O . GLN A 1 208 ? 29.322 3.015 -4.553 1.00 91.19 208 GLN A O 1
ATOM 1717 N N . MET A 1 209 ? 27.636 4.394 -5.118 1.00 91.38 209 MET A N 1
ATOM 1718 C CA . MET A 1 209 ? 28.038 5.545 -4.302 1.00 91.38 209 MET A CA 1
ATOM 1719 C C . MET A 1 209 ? 27.619 5.426 -2.824 1.00 91.38 209 MET A C 1
ATOM 1721 O O . MET A 1 209 ? 27.839 6.359 -2.056 1.00 91.38 209 MET A O 1
ATOM 1725 N N . GLY A 1 210 ? 26.981 4.321 -2.424 1.00 90.12 210 GLY A N 1
ATOM 1726 C CA . GLY A 1 210 ? 26.486 4.111 -1.064 1.00 90.12 210 GLY A CA 1
ATOM 1727 C C . GLY A 1 210 ? 25.282 4.982 -0.690 1.00 90.12 210 GLY A C 1
ATOM 1728 O O . GLY A 1 210 ? 24.941 5.093 0.482 1.00 90.12 210 GLY A O 1
ATOM 1729 N N . MET A 1 211 ? 24.581 5.574 -1.664 1.00 88.94 211 MET A N 1
ATOM 1730 C CA . MET A 1 211 ? 23.393 6.416 -1.420 1.00 88.94 211 MET A CA 1
ATOM 1731 C C . MET A 1 211 ? 22.198 5.638 -0.853 1.00 88.94 211 MET A C 1
ATOM 1733 O O . MET A 1 211 ? 21.220 6.238 -0.420 1.00 88.94 211 MET A O 1
ATOM 1737 N N . HIS A 1 212 ? 22.281 4.306 -0.824 1.00 88.56 212 HIS A N 1
ATOM 1738 C CA . HIS A 1 212 ? 21.270 3.443 -0.213 1.00 88.56 212 HIS A CA 1
ATOM 1739 C C . HIS A 1 212 ? 21.641 2.972 1.203 1.00 88.56 212 HIS A C 1
ATOM 1741 O O . HIS A 1 212 ? 20.896 2.166 1.780 1.00 88.56 212 HIS A O 1
ATOM 1747 N N . ASP A 1 213 ? 22.766 3.446 1.750 1.00 89.12 213 ASP A N 1
ATOM 1748 C CA . ASP A 1 213 ? 23.186 3.271 3.144 1.00 89.12 213 ASP A CA 1
ATOM 1749 C C . ASP A 1 213 ? 22.577 4.378 4.014 1.00 89.12 213 ASP A C 1
ATOM 1751 O O . ASP A 1 213 ? 23.196 5.395 4.326 1.00 89.12 213 ASP A O 1
ATOM 1755 N N . THR A 1 214 ? 21.307 4.193 4.376 1.00 87.38 214 THR A N 1
ATOM 1756 C CA . THR A 1 214 ? 20.537 5.182 5.142 1.00 87.38 214 THR A CA 1
ATOM 1757 C C . THR A 1 214 ? 21.157 5.479 6.505 1.00 87.38 214 THR A C 1
ATOM 1759 O O . THR A 1 214 ? 21.107 6.622 6.959 1.00 87.38 214 THR A O 1
ATOM 1762 N N . PHE A 1 215 ? 21.774 4.483 7.148 1.00 89.50 215 PHE A N 1
ATOM 1763 C CA . PHE A 1 215 ? 22.453 4.673 8.425 1.00 89.50 215 PHE A CA 1
ATOM 1764 C C . PHE A 1 215 ? 23.736 5.488 8.250 1.00 89.50 215 PHE A C 1
ATOM 1766 O O . PHE A 1 215 ? 23.917 6.476 8.960 1.00 89.50 215 PHE A O 1
ATOM 1773 N N . GLY A 1 216 ? 24.588 5.144 7.280 1.00 90.00 216 GLY A N 1
ATOM 1774 C CA . GLY A 1 216 ? 25.792 5.919 6.971 1.00 90.00 216 GLY A CA 1
ATOM 1775 C C . GLY A 1 216 ? 25.476 7.371 6.595 1.00 90.00 216 GLY A C 1
ATOM 1776 O O . GLY A 1 216 ? 26.114 8.296 7.100 1.00 90.00 216 GLY A O 1
ATOM 1777 N N . LEU A 1 217 ? 24.438 7.593 5.780 1.00 92.12 217 LEU A N 1
ATOM 1778 C CA . LEU A 1 217 ? 23.959 8.934 5.429 1.00 92.12 217 LEU A CA 1
ATOM 1779 C C . LEU A 1 217 ? 23.500 9.727 6.659 1.00 92.12 217 LEU A C 1
ATOM 1781 O O . LEU A 1 217 ? 23.861 10.897 6.799 1.00 92.12 217 LEU A O 1
ATOM 1785 N N . LEU A 1 218 ? 22.752 9.097 7.570 1.00 93.50 218 LEU A N 1
ATOM 1786 C CA . LEU A 1 218 ? 22.321 9.724 8.820 1.00 93.50 218 LEU A CA 1
ATOM 1787 C C . LEU A 1 218 ? 23.513 10.067 9.721 1.00 93.50 218 LEU A C 1
ATOM 1789 O O . LEU A 1 218 ? 23.583 11.177 10.240 1.00 93.50 218 LEU A O 1
ATOM 1793 N N . MET A 1 219 ? 24.465 9.148 9.891 1.00 93.62 219 MET A N 1
ATOM 1794 C CA . MET A 1 219 ? 25.655 9.383 10.713 1.00 93.62 219 MET A CA 1
ATOM 1795 C C . MET A 1 219 ? 26.487 10.551 10.175 1.00 93.62 219 MET A C 1
ATOM 1797 O O . MET A 1 219 ? 26.867 11.431 10.950 1.00 93.62 219 MET A O 1
ATOM 1801 N N . ASN A 1 220 ? 26.670 10.622 8.853 1.00 91.69 220 ASN A N 1
ATOM 1802 C CA . ASN A 1 220 ? 27.332 11.749 8.196 1.00 91.69 220 ASN A CA 1
ATOM 1803 C C . ASN A 1 220 ? 26.570 13.066 8.411 1.00 91.69 220 ASN A C 1
ATOM 1805 O O . ASN A 1 220 ? 27.183 14.080 8.745 1.00 91.69 220 ASN A O 1
ATOM 1809 N N . ALA A 1 221 ? 25.237 13.059 8.300 1.00 92.88 221 ALA A N 1
ATOM 1810 C CA . ALA A 1 221 ? 24.408 14.236 8.578 1.00 92.88 221 ALA A CA 1
ATOM 1811 C C . ALA A 1 221 ? 24.493 14.696 10.048 1.00 92.88 221 ALA A C 1
ATOM 1813 O O . ALA A 1 221 ? 24.397 15.890 10.330 1.00 92.88 221 ALA A O 1
ATOM 1814 N N . LEU A 1 222 ? 24.725 13.766 10.979 1.00 94.75 222 LEU A N 1
ATOM 1815 C CA . LEU A 1 222 ? 24.966 14.034 12.401 1.00 94.75 222 LEU A CA 1
ATOM 1816 C C . LEU A 1 222 ? 26.433 14.394 12.716 1.00 94.75 222 LEU A C 1
ATOM 1818 O O . LEU A 1 222 ? 26.790 14.544 13.885 1.00 94.75 222 LEU A O 1
ATOM 1822 N N . GLY A 1 223 ? 27.287 14.549 11.699 1.00 92.00 223 GLY A N 1
ATOM 1823 C CA . GLY A 1 223 ? 28.685 14.966 11.845 1.00 92.00 223 GLY A CA 1
ATOM 1824 C C . GLY A 1 223 ? 29.660 13.841 12.202 1.00 92.00 223 GLY A C 1
ATOM 1825 O O . GLY A 1 223 ? 30.788 14.120 12.603 1.00 92.00 223 GLY A O 1
ATOM 1826 N N . THR A 1 224 ? 29.247 12.579 12.076 1.00 92.00 224 THR A N 1
ATOM 1827 C CA . THR A 1 224 ? 30.138 11.420 12.209 1.00 92.00 224 THR A CA 1
ATOM 1828 C C . THR A 1 224 ? 30.563 10.966 10.820 1.00 92.00 224 THR A C 1
ATOM 1830 O O . THR A 1 224 ? 29.743 10.413 10.097 1.00 92.00 224 THR A O 1
ATOM 1833 N N . GLU A 1 225 ? 31.829 11.180 10.454 1.00 88.19 225 GLU A N 1
ATOM 1834 C CA . GLU A 1 225 ? 32.364 10.717 9.168 1.00 88.19 225 GLU A CA 1
ATOM 1835 C C . GLU A 1 225 ? 32.375 9.182 9.108 1.00 88.19 225 GLU A C 1
ATOM 1837 O O . GLU A 1 225 ? 33.156 8.514 9.790 1.00 88.19 225 GLU A O 1
ATOM 1842 N N . VAL A 1 226 ? 31.488 8.625 8.285 1.00 90.44 226 VAL A N 1
ATOM 1843 C CA . VAL A 1 226 ? 31.368 7.195 7.994 1.00 90.44 226 VAL A CA 1
ATOM 1844 C C . VAL A 1 226 ? 31.464 6.992 6.484 1.00 90.44 226 VAL A C 1
ATOM 1846 O O . VAL A 1 226 ? 30.803 7.681 5.703 1.00 90.44 226 VAL A O 1
ATOM 1849 N N . GLU A 1 227 ? 32.286 6.029 6.067 1.00 89.94 227 GLU A N 1
ATOM 1850 C CA . GLU A 1 227 ? 32.358 5.602 4.670 1.00 89.94 227 GLU A CA 1
ATOM 1851 C C . GLU A 1 227 ? 31.051 4.901 4.277 1.00 89.94 227 GLU A C 1
ATOM 1853 O O . GLU A 1 227 ? 30.658 3.913 4.898 1.00 89.94 227 GLU A O 1
ATOM 1858 N N . LEU A 1 228 ? 30.378 5.425 3.250 1.00 92.31 228 LEU A N 1
ATOM 1859 C CA . LEU A 1 228 ? 29.110 4.878 2.776 1.00 92.31 228 LEU A CA 1
ATOM 1860 C C . LEU A 1 228 ? 29.330 3.548 2.062 1.00 92.31 228 LEU A C 1
ATOM 1862 O O . LEU A 1 228 ? 30.189 3.437 1.182 1.00 92.31 228 LEU A O 1
ATOM 1866 N N . GLN A 1 229 ? 28.517 2.552 2.401 1.00 90.25 229 GLN A N 1
ATOM 1867 C CA . GLN A 1 229 ? 28.646 1.217 1.823 1.00 90.25 229 GLN A CA 1
ATOM 1868 C C . GLN A 1 229 ? 27.636 0.966 0.705 1.00 90.25 229 GLN A C 1
ATOM 1870 O O . GLN A 1 229 ? 26.464 1.330 0.792 1.00 90.25 229 GLN A O 1
ATOM 1875 N N . ASN A 1 230 ? 28.082 0.283 -0.350 1.00 89.50 230 ASN A N 1
ATOM 1876 C CA . ASN A 1 230 ? 27.160 -0.270 -1.334 1.00 89.50 230 ASN A CA 1
ATOM 1877 C C . ASN A 1 230 ? 26.477 -1.533 -0.787 1.00 89.50 230 ASN A C 1
ATOM 1879 O O . ASN A 1 230 ? 26.969 -2.185 0.135 1.00 89.50 230 ASN A O 1
ATOM 1883 N N . ASN A 1 231 ? 25.338 -1.903 -1.372 1.00 86.19 231 ASN A N 1
ATOM 1884 C CA . ASN A 1 231 ? 24.654 -3.141 -1.019 1.00 86.19 231 ASN A CA 1
ATOM 1885 C C . ASN A 1 231 ? 24.418 -3.997 -2.274 1.00 86.19 231 ASN A C 1
ATOM 1887 O O . ASN A 1 231 ? 23.663 -3.579 -3.155 1.00 86.19 231 ASN A O 1
ATOM 1891 N N . PRO A 1 232 ? 25.002 -5.206 -2.381 1.00 84.56 232 PRO A N 1
ATOM 1892 C CA . PRO A 1 232 ? 24.830 -6.057 -3.560 1.00 84.56 232 PRO A CA 1
ATOM 1893 C C . PRO A 1 232 ? 23.378 -6.514 -3.769 1.00 84.56 232 PRO A C 1
ATOM 1895 O O . PRO A 1 232 ? 23.003 -6.834 -4.892 1.00 84.56 232 PRO A O 1
ATOM 1898 N N . ASN A 1 233 ? 22.547 -6.491 -2.722 1.00 84.44 233 ASN A N 1
ATOM 1899 C CA . ASN A 1 233 ? 21.124 -6.822 -2.806 1.00 84.44 233 ASN A CA 1
ATOM 1900 C C . ASN A 1 233 ? 20.259 -5.638 -3.274 1.00 84.44 233 ASN A C 1
ATOM 1902 O O . ASN A 1 233 ? 19.083 -5.828 -3.564 1.00 84.44 233 ASN A O 1
ATOM 1906 N N . LYS A 1 234 ? 20.817 -4.421 -3.352 1.00 86.38 234 LYS A N 1
ATOM 1907 C CA . LYS A 1 234 ? 20.138 -3.213 -3.849 1.00 86.38 234 LYS A CA 1
ATOM 1908 C C . LYS A 1 234 ? 20.637 -2.852 -5.247 1.00 86.38 234 LYS A C 1
ATOM 1910 O O . LYS A 1 234 ? 21.133 -1.754 -5.491 1.00 86.38 234 LYS A O 1
ATOM 1915 N N . VAL A 1 235 ? 20.539 -3.806 -6.167 1.00 92.50 235 VAL A N 1
ATOM 1916 C CA . VAL A 1 235 ? 20.927 -3.643 -7.572 1.00 92.50 235 VAL A CA 1
ATOM 1917 C C . VAL A 1 235 ? 19.787 -4.127 -8.454 1.00 92.50 235 VAL A C 1
ATOM 1919 O O . VAL A 1 235 ? 19.290 -5.235 -8.275 1.00 92.50 235 VAL A O 1
ATOM 1922 N N . ILE A 1 236 ? 19.415 -3.327 -9.450 1.00 95.38 236 ILE A N 1
ATOM 1923 C CA . ILE A 1 236 ? 18.531 -3.761 -10.531 1.00 95.38 236 ILE A CA 1
ATOM 1924 C C . ILE A 1 236 ? 19.393 -4.569 -11.496 1.00 95.38 236 ILE A C 1
ATOM 1926 O O . ILE A 1 236 ? 20.139 -4.008 -12.307 1.00 95.38 236 ILE A O 1
ATOM 1930 N N . ALA A 1 237 ? 19.347 -5.891 -11.365 1.00 93.50 237 ALA A N 1
ATOM 1931 C CA . ALA A 1 237 ? 20.173 -6.817 -12.129 1.00 93.50 237 ALA A CA 1
ATOM 1932 C C . ALA A 1 237 ? 19.384 -7.455 -13.278 1.00 93.50 237 ALA A C 1
ATOM 1934 O O . ALA A 1 237 ? 18.221 -7.818 -13.122 1.00 93.50 237 ALA A O 1
ATOM 1935 N N . MET A 1 238 ? 20.040 -7.645 -14.426 1.00 92.25 238 MET A N 1
ATOM 1936 C CA . MET A 1 238 ? 19.469 -8.435 -15.517 1.00 92.25 238 MET A CA 1
ATOM 1937 C C . MET A 1 238 ? 19.646 -9.931 -15.249 1.00 92.25 238 MET A C 1
ATOM 1939 O O . MET A 1 238 ? 20.748 -10.392 -14.941 1.00 92.25 238 MET A O 1
ATOM 1943 N N . SER A 1 239 ? 18.582 -10.702 -15.451 1.00 93.69 239 SER A N 1
ATOM 1944 C CA . SER A 1 239 ? 18.581 -12.160 -15.351 1.00 93.69 239 SER A CA 1
ATOM 1945 C C . SER A 1 239 ? 18.299 -12.799 -16.706 1.00 93.69 239 SER A C 1
ATOM 1947 O O . SER A 1 239 ? 17.259 -12.559 -17.310 1.00 93.69 239 SER A O 1
ATOM 1949 N N . LYS A 1 240 ? 19.189 -13.686 -17.168 1.00 91.50 240 LYS A N 1
ATOM 1950 C CA . LYS A 1 240 ? 18.965 -14.471 -18.400 1.00 91.50 240 LYS A CA 1
ATOM 1951 C C . LYS A 1 240 ? 17.883 -15.544 -18.249 1.00 91.50 240 LYS A C 1
ATOM 1953 O O . LYS A 1 240 ? 17.416 -16.068 -19.252 1.00 91.50 240 LYS A O 1
ATOM 1958 N N . ALA A 1 241 ? 17.550 -15.913 -17.013 1.00 91.12 241 ALA A N 1
ATOM 1959 C CA . ALA A 1 241 ? 16.590 -16.971 -16.717 1.00 91.12 241 ALA A CA 1
ATOM 1960 C C . ALA A 1 241 ? 15.139 -16.465 -16.657 1.00 91.12 241 ALA A C 1
ATOM 1962 O O . ALA A 1 241 ? 14.227 -17.283 -16.630 1.00 91.12 241 ALA A O 1
ATOM 1963 N N . ALA A 1 242 ? 14.933 -15.145 -16.632 1.00 93.12 242 ALA A N 1
ATOM 1964 C CA . ALA A 1 242 ? 13.620 -14.524 -16.513 1.00 93.12 242 ALA A CA 1
ATOM 1965 C C . ALA A 1 242 ? 13.245 -13.755 -17.786 1.00 93.12 242 ALA A C 1
ATOM 1967 O O . ALA A 1 242 ? 14.111 -13.236 -18.492 1.00 93.12 242 ALA A O 1
ATOM 1968 N N . GLY A 1 243 ? 11.946 -13.696 -18.075 1.00 95.12 243 GLY A N 1
ATOM 1969 C CA . GLY A 1 243 ? 11.393 -12.918 -19.181 1.00 95.12 243 GLY A CA 1
ATOM 1970 C C . GLY A 1 243 ? 11.167 -11.452 -18.808 1.00 95.12 243 GLY A C 1
ATOM 1971 O O . GLY A 1 243 ? 11.912 -10.877 -18.015 1.00 95.12 243 GLY A O 1
ATOM 1972 N N . LEU A 1 244 ? 10.127 -10.863 -19.404 1.00 95.62 244 LEU A N 1
ATOM 1973 C CA . LEU A 1 244 ? 9.631 -9.517 -19.092 1.00 95.62 244 LEU A CA 1
ATOM 1974 C C . LEU A 1 244 ? 8.260 -9.542 -18.393 1.00 95.62 244 LEU A C 1
ATOM 1976 O O . LEU A 1 244 ? 7.821 -8.519 -17.878 1.00 95.62 244 LEU A O 1
ATOM 1980 N N . ASP A 1 245 ? 7.582 -10.688 -18.357 1.00 95.31 245 ASP A N 1
ATOM 1981 C CA . ASP A 1 245 ? 6.300 -10.828 -17.668 1.00 95.31 245 ASP A CA 1
ATOM 1982 C C . ASP A 1 245 ? 6.539 -10.946 -16.162 1.00 95.31 245 ASP A C 1
ATOM 1984 O O . ASP A 1 245 ? 6.942 -11.990 -15.660 1.00 95.31 245 ASP A O 1
ATOM 1988 N N . PHE A 1 246 ? 6.336 -9.840 -15.447 1.00 95.75 246 PHE A N 1
ATOM 1989 C CA . PHE A 1 246 ? 6.641 -9.731 -14.019 1.00 95.75 246 PHE A CA 1
ATOM 1990 C C . PHE A 1 246 ? 5.449 -10.001 -13.093 1.00 95.75 246 PHE A C 1
ATOM 1992 O O . PHE A 1 246 ? 5.598 -9.910 -11.878 1.00 95.75 246 PHE A O 1
ATOM 1999 N N . LEU A 1 247 ? 4.275 -10.324 -13.642 1.00 94.44 247 LEU A N 1
ATOM 2000 C CA . LEU A 1 247 ? 3.058 -10.644 -12.891 1.00 94.44 247 LEU A CA 1
ATOM 2001 C C . LEU A 1 247 ? 2.627 -12.087 -13.184 1.00 94.44 247 LEU A C 1
ATOM 2003 O O . LEU A 1 247 ? 2.469 -12.460 -14.342 1.00 94.44 247 LEU A O 1
ATOM 2007 N N . ASN A 1 248 ? 2.412 -12.881 -12.132 1.00 87.88 248 ASN A N 1
ATOM 2008 C CA . ASN A 1 248 ? 2.222 -14.337 -12.198 1.00 87.88 248 ASN A CA 1
ATOM 2009 C C . ASN A 1 248 ? 0.753 -14.766 -12.028 1.00 87.88 248 ASN A C 1
ATOM 2011 O O . ASN A 1 248 ? 0.428 -15.539 -11.121 1.00 87.88 248 ASN A O 1
ATOM 2015 N N . PHE A 1 249 ? -0.166 -14.254 -12.846 1.00 85.06 249 PHE A N 1
ATOM 2016 C CA . PHE A 1 249 ? -1.589 -14.607 -12.745 1.00 85.06 249 PHE A CA 1
ATOM 2017 C C . PHE A 1 249 ? -2.287 -14.839 -14.077 1.00 85.06 249 PHE A C 1
ATOM 2019 O O . PHE A 1 249 ? -1.783 -14.362 -15.113 1.00 85.06 249 PHE A O 1
#

Sequence (249 aa):
MADEYYVVEKSSPAISKEAMAYGRMPEEDSRVLLYSFAEERRGYKIIEYEIYRYQVRHGIYADGQTSLRDIAFYNMEYHPEYFGPYPAPLATPRGRTARYKPLMNGIFWIETGTGEEVLAVCYPIWNCDFSETVLKQSEQTEEDVREGIDNTLGYLFFSKRASSLALFELWGQYEELRAGGLIDYPALMNYIWAHFPEYAATYNIQNQMGMHDTFGLLMNALGTEVELQNNPNKVIAMSKAAGLDFLNF

Radius of gyration: 22.1 Å; chains: 1; bounding box: 55×39×61 Å

Secondary structure (DSSP, 8-state):
-PPPEEEEETT-TTS-HHHHTTSBPPSS-TTEEEEESS-TTSTHHHHHHHHHHHHHHTT-PPTTPPPHHHHHHHHTTT-HHHH-SPPPPSEETTEEEEEEEEEETTEEEEEETTS-EEEEE-HHHHHHH--HHHHTT-B--HHHHHH-HHHHTPPEEEEHHHHHHHHHHHHTT-HHHHHT--B-HHHHHHHHHHH-HHHHHHHHHHHHTTTT-HHHHHHHHTT---PPPP-TTS-----TT--S--B--